Protein AF-A0A562PJ82-F1 (afdb_monomer)

Nearest PDB structures (foldseek):
  7axh-assembly1_A  TM=3.303E-01  e=4.714E+00  Homo sapiens
  7axl-assembly1_A  TM=2.607E-01  e=3.545E+00  Homo sapiens
  7ax9-assembly1_A  TM=2.595E-01  e=5.284E+00  Homo sapiens

Foldseek 3Di:
DDDDDDDDDDDPPPPQDAADFDDPPAQKEKEKEQPQQQDPWQKFKAKGLFLQHFPDPPRPGPGPRPDHHDDTDMGIHHADGKMKIKIWTPDQARWGQQPVRDTEDAGTAIKIKIDGHGGHWYKYWYQDRHYSAIAIATLQPLHHHPPIWMFGDPPPDGGDGGDSVRTDDHDRPSDRRFPQLPDLPDADPQADPVLSVVVVVLLVADPQKWKKADNPRDIDIDHAQDDPDPVAHSDRHRRRQVVRCVVVVHGIDTQDGRRHGPDDD

Mean predicted aligned error: 14.51 Å

pLDDT: mean 72.27, std 19.33, range [31.94, 96.75]

Radius of gyration: 21.99 Å; Cα contacts (8 Å, |Δi|>4): 577; chains: 1; bounding box: 80×38×74 Å

Organism: NCBI:txid871742

Solvent-accessible surface area (backbone atoms only — not comparable to full-atom values): 14812 Å² total; per-residue (Å²): 137,86,85,82,83,81,82,80,82,79,78,79,77,78,74,72,71,59,31,74,69,53,57,97,86,47,60,32,16,37,40,36,37,53,35,58,49,62,26,97,28,43,36,37,42,38,54,30,71,50,60,61,52,51,79,45,98,69,31,38,67,49,76,47,64,43,66,55,51,75,48,74,42,77,42,71,36,55,26,79,43,62,34,32,47,33,41,37,33,71,30,94,75,18,45,15,40,40,102,82,74,47,75,26,79,58,35,72,29,34,29,36,34,37,36,58,39,50,63,78,41,45,30,39,35,34,71,45,46,78,47,78,33,46,13,56,22,30,48,90,75,51,42,61,54,82,84,51,44,26,29,51,43,82,69,84,56,83,55,59,56,58,57,79,89,38,63,42,77,62,36,75,64,89,59,75,52,51,49,69,66,67,58,96,83,62,81,61,83,56,41,46,74,73,39,47,53,53,49,59,57,45,74,74,51,61,76,55,24,13,32,18,36,25,85,87,26,43,63,29,72,37,52,36,63,71,52,89,58,78,90,46,52,44,52,23,61,60,26,14,40,52,52,28,25,68,75,60,73,43,81,48,44,56,41,31,47,66,70,26,62,69,57,80,134

Secondary structure (DSSP, 8-state):
----------------PPP-PPPTTS-EEEEEEE----SS--EEEEEESSTT----TTS------B-STT-EEEEEEE-SS-EEEEEEE--TT-EEE-TTS-EEE--S-EEEEEE-PPTT-EEEEEE-SSSS-EEEEETTT-SPPTT-EEEE-SS-STT----GGGEEPPPPPSS-S------TTSPPTT--HHHHHHHHHHHTSPSSEEEEE-TTS-EEEEESSS-SSTTS-SSHHHHHHHHHHHHHTS--EEEEETTEE----

Structure (mmCIF, N/CA/C/O backbone):
data_AF-A0A562PJ82-F1
#
_entry.id   AF-A0A562PJ82-F1
#
loop_
_atom_site.group_PDB
_atom_site.id
_atom_site.type_symbol
_atom_site.label_atom_id
_atom_site.label_alt_id
_atom_site.label_comp_id
_atom_site.label_asym_id
_atom_site.label_entity_id
_atom_site.label_seq_id
_atom_site.pdbx_PDB_ins_code
_atom_site.Cartn_x
_atom_site.Cartn_y
_atom_site.Cartn_z
_atom_site.occupancy
_atom_site.B_iso_or_equiv
_atom_site.auth_seq_id
_atom_site.auth_comp_id
_atom_site.auth_asym_id
_atom_site.auth_atom_id
_atom_site.pdbx_PDB_model_num
ATOM 1 N N . MET A 1 1 ? -53.817 5.169 50.367 1.00 39.41 1 MET A N 1
ATOM 2 C CA . MET A 1 1 ? -53.260 5.972 49.255 1.00 39.41 1 MET A CA 1
ATOM 3 C C . MET A 1 1 ? -51.934 5.347 48.825 1.00 39.41 1 MET A C 1
ATOM 5 O O . MET A 1 1 ? -50.955 5.472 49.545 1.00 39.41 1 MET A O 1
ATOM 9 N N . LYS A 1 2 ? -51.924 4.574 47.728 1.00 37.12 2 LYS A N 1
ATOM 10 C CA . LYS A 1 2 ? -50.727 3.894 47.197 1.00 37.12 2 LYS A CA 1
ATOM 11 C C . LYS A 1 2 ? -50.016 4.834 46.217 1.00 37.12 2 LYS A C 1
ATOM 13 O O . LYS A 1 2 ? -50.609 5.212 45.213 1.00 37.12 2 LYS A O 1
ATOM 18 N N . ARG A 1 3 ? -48.775 5.224 46.520 1.00 44.59 3 ARG A N 1
ATOM 19 C CA . ARG A 1 3 ? -47.897 5.982 45.614 1.00 44.59 3 ARG A CA 1
ATOM 20 C C . ARG A 1 3 ? -47.156 4.990 44.717 1.00 44.59 3 ARG A C 1
ATOM 22 O O . ARG A 1 3 ? -46.321 4.238 45.207 1.00 44.59 3 ARG A O 1
ATOM 29 N N . GLY A 1 4 ? -47.507 4.959 43.434 1.00 40.03 4 GLY A N 1
ATOM 30 C CA . GLY A 1 4 ? -46.787 4.203 42.410 1.00 40.03 4 GLY A CA 1
ATOM 31 C C . GLY A 1 4 ? -45.582 4.999 41.918 1.00 40.03 4 GLY A C 1
ATOM 32 O O . GLY A 1 4 ? -45.741 6.114 41.429 1.00 40.03 4 GLY A O 1
ATOM 33 N N . PHE A 1 5 ? -44.390 4.431 42.075 1.00 50.09 5 PHE A N 1
ATOM 34 C CA . PHE A 1 5 ? -43.148 4.932 41.494 1.00 50.09 5 PHE A CA 1
ATOM 35 C C . PHE A 1 5 ? -43.041 4.369 40.071 1.00 50.09 5 PHE A C 1
ATOM 37 O O . PHE A 1 5 ? -42.892 3.162 39.894 1.00 50.09 5 PHE A O 1
ATOM 44 N N . ILE A 1 6 ? -43.165 5.226 39.059 1.00 49.41 6 ILE A N 1
ATOM 45 C CA . ILE A 1 6 ? -42.900 4.867 37.662 1.00 49.41 6 ILE A CA 1
ATOM 46 C C . ILE A 1 6 ? -41.399 5.071 37.432 1.00 49.41 6 ILE A C 1
ATOM 48 O O . ILE A 1 6 ? -40.929 6.206 37.390 1.00 49.41 6 ILE A O 1
ATOM 52 N N . LEU A 1 7 ? -40.642 3.976 37.317 1.00 48.47 7 LEU A N 1
ATOM 53 C CA . LEU A 1 7 ? -39.268 4.004 36.815 1.00 48.47 7 LEU A CA 1
ATOM 54 C C . LEU A 1 7 ? -39.305 4.104 35.283 1.00 48.47 7 LEU A C 1
ATOM 56 O O . LEU A 1 7 ? -39.675 3.154 34.598 1.00 48.47 7 LEU A O 1
ATOM 60 N N . LEU A 1 8 ? -38.907 5.258 34.753 1.00 45.69 8 LEU A N 1
ATOM 61 C CA . LEU A 1 8 ? -38.571 5.443 33.343 1.00 45.69 8 LEU A CA 1
ATOM 62 C C . LEU A 1 8 ? -37.189 4.823 33.080 1.00 45.69 8 LEU A C 1
ATOM 64 O O . LEU A 1 8 ? -36.170 5.392 33.467 1.00 45.69 8 LEU A O 1
ATOM 68 N N . LEU A 1 9 ? -37.147 3.662 32.418 1.00 44.97 9 LEU A N 1
ATOM 69 C CA . LEU A 1 9 ? -35.927 3.169 31.776 1.00 44.97 9 LEU A CA 1
ATOM 70 C C . LEU A 1 9 ? -35.668 4.011 30.518 1.00 44.97 9 LEU A C 1
ATOM 72 O O . LEU A 1 9 ? -36.311 3.818 29.488 1.00 44.97 9 LEU A O 1
ATOM 76 N N . ALA A 1 10 ? -34.715 4.936 30.594 1.00 41.75 10 ALA A N 1
ATOM 77 C CA . ALA A 1 10 ? -34.133 5.560 29.414 1.00 41.75 10 ALA A CA 1
ATOM 78 C C . ALA A 1 10 ? -33.112 4.586 28.804 1.00 41.75 10 ALA A C 1
ATOM 80 O O . ALA A 1 10 ? -32.009 4.421 29.323 1.00 41.75 10 ALA A O 1
ATOM 81 N N . ALA A 1 11 ? -33.486 3.912 27.716 1.00 44.06 11 ALA A N 1
ATOM 82 C CA . ALA A 1 11 ? -32.536 3.176 26.893 1.00 44.06 11 ALA A CA 1
ATOM 83 C C . ALA A 1 11 ? -31.574 4.186 26.247 1.00 44.06 11 ALA A C 1
ATOM 85 O O . ALA A 1 11 ? -31.986 5.015 25.435 1.00 44.06 11 ALA A O 1
ATOM 86 N N . ALA A 1 12 ? -30.299 4.142 26.634 1.00 42.81 12 ALA A N 1
ATOM 87 C CA . ALA A 1 12 ? -29.257 4.933 26.000 1.00 42.81 12 ALA A CA 1
ATOM 88 C C . ALA A 1 12 ? -29.085 4.449 24.553 1.00 42.81 12 ALA A C 1
ATOM 90 O O . ALA A 1 12 ? -28.495 3.400 24.300 1.00 42.81 12 ALA A O 1
ATOM 91 N N . LEU A 1 13 ? -29.627 5.207 23.599 1.00 45.50 13 LEU A N 1
ATOM 92 C CA . LEU A 1 13 ? -29.286 5.066 22.189 1.00 45.50 13 LEU A CA 1
ATOM 93 C C . LEU A 1 13 ? -27.801 5.416 22.056 1.00 45.50 13 LEU A C 1
ATOM 95 O O . LEU A 1 13 ? -27.429 6.588 22.104 1.00 45.50 13 LEU A O 1
ATOM 99 N N . ALA A 1 14 ? -26.947 4.398 21.948 1.00 48.84 14 ALA A N 1
ATOM 100 C CA . ALA A 1 14 ? -25.542 4.583 21.627 1.00 48.84 14 ALA A CA 1
ATOM 101 C C . ALA A 1 14 ? -25.463 5.266 20.255 1.00 48.84 14 ALA A C 1
ATOM 103 O O . ALA A 1 14 ? -25.714 4.646 19.220 1.00 48.84 14 ALA A O 1
ATOM 104 N N . ALA A 1 15 ? -25.184 6.569 20.255 1.00 45.59 15 ALA A N 1
ATOM 105 C CA . ALA A 1 15 ? -24.972 7.322 19.034 1.00 45.59 15 ALA A CA 1
ATOM 106 C C . ALA A 1 15 ? -23.833 6.654 18.254 1.00 45.59 15 ALA A C 1
ATOM 108 O O . ALA A 1 15 ? -22.737 6.461 18.782 1.00 45.59 15 ALA A O 1
ATOM 109 N N . CYS A 1 16 ? -24.107 6.269 17.008 1.00 51.62 16 CYS A N 1
ATOM 110 C CA . CYS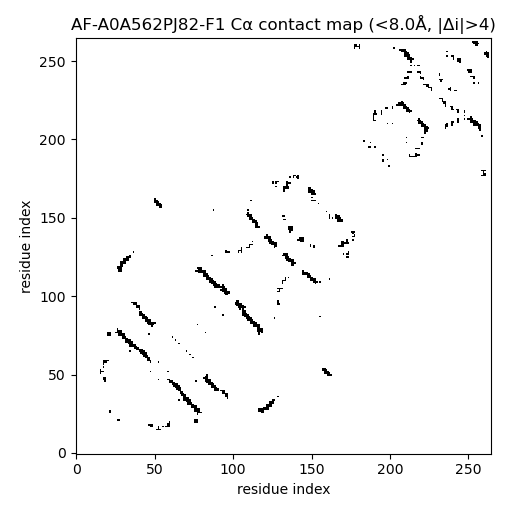 A 1 16 ? -23.090 5.766 16.098 1.00 51.62 16 CYS A CA 1
ATOM 111 C C . CYS A 1 16 ? -22.108 6.911 15.823 1.00 51.62 16 CYS A C 1
ATOM 113 O O . CYS A 1 16 ? -22.394 7.790 15.010 1.00 51.62 16 CYS A O 1
ATOM 115 N N . SER A 1 17 ? -20.987 6.951 16.544 1.00 57.12 17 SER A N 1
ATOM 116 C CA . SER A 1 17 ? -19.919 7.910 16.273 1.00 57.12 17 SER A CA 1
ATOM 117 C C . SER A 1 17 ? -19.354 7.644 14.882 1.00 57.12 17 SER A C 1
ATOM 119 O O . SER A 1 17 ? -19.261 6.498 14.455 1.00 57.12 17 SER A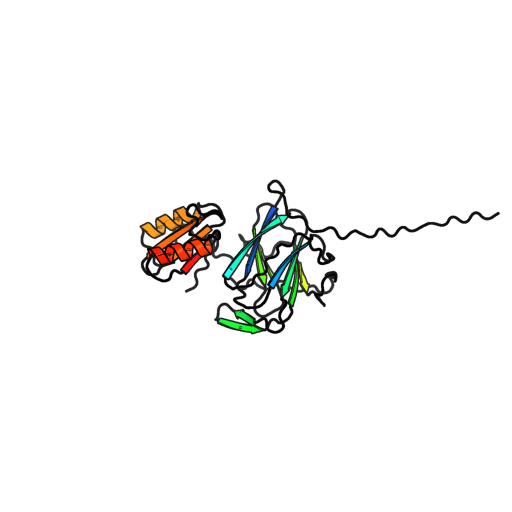 O 1
ATOM 121 N N . THR A 1 18 ? -19.000 8.698 14.154 1.00 63.09 18 THR A N 1
ATOM 122 C CA . THR A 1 18 ? -18.279 8.604 12.883 1.00 63.09 18 THR A CA 1
ATOM 123 C C . THR A 1 18 ? -16.793 8.427 13.151 1.00 63.09 18 THR A C 1
ATOM 125 O O . THR A 1 18 ? -16.246 9.101 14.025 1.00 63.09 18 THR A O 1
ATOM 128 N N . TYR A 1 19 ? -16.124 7.554 12.390 1.00 70.75 19 TYR A N 1
ATOM 129 C CA . TYR A 1 19 ? -14.662 7.498 12.426 1.00 70.75 19 TYR A CA 1
ATOM 130 C C . TYR A 1 19 ? -14.068 8.875 12.109 1.00 70.75 19 TYR A C 1
ATOM 132 O O . TYR A 1 19 ? -14.485 9.518 11.144 1.00 70.75 19 TYR A O 1
ATOM 140 N N . GLN A 1 20 ? -13.086 9.295 12.905 1.00 73.56 20 GLN A N 1
ATOM 141 C CA . GLN A 1 20 ? -12.337 10.529 12.699 1.00 73.56 20 GLN A CA 1
ATOM 142 C C . GLN A 1 20 ? -10.881 10.155 12.428 1.00 73.56 20 GLN A C 1
ATOM 144 O O . GLN A 1 20 ? -10.261 9.463 13.240 1.00 73.56 20 GLN A O 1
ATOM 149 N N . ALA A 1 21 ? -10.347 10.610 11.294 1.00 72.38 21 ALA A N 1
ATOM 150 C CA . ALA A 1 21 ? -8.937 10.425 10.970 1.00 72.38 21 ALA A CA 1
ATOM 151 C C . ALA A 1 21 ? -8.045 11.045 12.068 1.00 72.38 21 ALA A C 1
ATOM 153 O O . ALA A 1 21 ? -8.439 12.059 12.655 1.00 72.38 21 ALA A O 1
ATOM 154 N N . PRO A 1 22 ? -6.875 10.450 12.367 1.00 76.25 22 PRO A N 1
ATOM 155 C CA . PRO A 1 22 ? -5.938 11.024 13.329 1.00 76.25 22 PRO A CA 1
ATOM 156 C C . PRO A 1 22 ? -5.455 12.407 12.873 1.00 76.25 22 PRO A C 1
ATOM 158 O O . PRO A 1 22 ? -5.256 12.648 11.680 1.00 76.25 22 PRO A O 1
ATOM 161 N N . ASN A 1 23 ? -5.230 13.311 13.825 1.00 80.44 23 ASN A N 1
ATOM 162 C CA . ASN A 1 23 ? -4.454 14.523 13.581 1.00 80.44 23 ASN A CA 1
ATOM 163 C C . ASN A 1 23 ? -2.963 14.175 13.457 1.00 80.44 23 ASN A C 1
ATOM 165 O O . ASN A 1 23 ? -2.515 13.131 13.923 1.00 80.44 23 ASN A O 1
ATOM 169 N N . ALA A 1 24 ? -2.162 15.088 12.902 1.00 73.56 24 ALA A N 1
ATOM 170 C CA . ALA A 1 24 ? -0.726 14.868 12.689 1.00 73.56 24 ALA A CA 1
ATOM 171 C C . ALA A 1 24 ? 0.069 14.544 13.973 1.00 73.56 24 ALA A C 1
ATOM 173 O O . ALA A 1 24 ? 1.127 13.926 13.898 1.00 73.56 24 ALA A O 1
ATOM 174 N N . THR A 1 25 ? -0.427 14.975 15.135 1.00 82.56 25 THR A N 1
ATOM 175 C CA . THR A 1 25 ? 0.184 14.746 16.454 1.00 82.56 25 THR A CA 1
ATOM 176 C C . THR A 1 25 ? -0.359 13.517 17.176 1.00 82.56 25 THR A C 1
ATOM 178 O O . THR A 1 25 ? 0.177 13.149 18.219 1.00 82.56 25 THR A O 1
ATOM 181 N N . ASP A 1 26 ? -1.436 12.912 16.673 1.00 83.12 26 ASP A N 1
ATOM 182 C CA . ASP A 1 26 ? -2.068 11.773 17.329 1.00 83.12 26 ASP A CA 1
ATOM 183 C C . ASP A 1 26 ? -1.252 10.496 17.063 1.00 83.12 26 ASP A C 1
ATOM 185 O O . ASP A 1 26 ? -0.686 10.340 15.975 1.00 83.12 26 ASP A O 1
ATOM 189 N N . PRO A 1 27 ? -1.204 9.541 18.011 1.00 90.50 27 PRO A N 1
ATOM 190 C CA . PR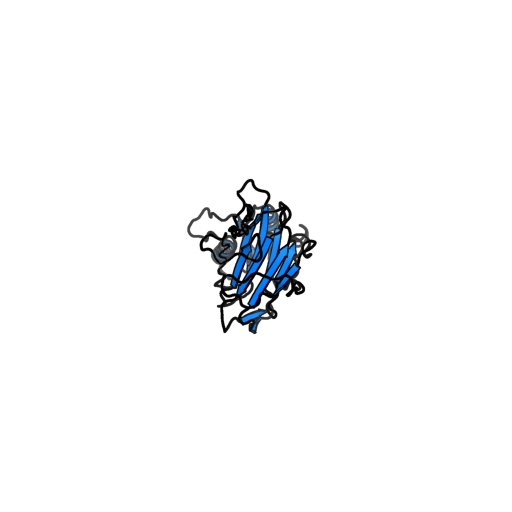O A 1 27 ? -0.654 8.218 17.747 1.00 90.50 27 PRO A CA 1
ATOM 191 C C . PRO A 1 27 ? -1.365 7.573 16.554 1.00 90.50 27 PRO A C 1
ATOM 193 O O . PRO A 1 27 ? -2.575 7.324 16.583 1.00 90.50 27 PRO A O 1
ATOM 196 N N . GLN A 1 28 ? -0.606 7.297 15.498 1.00 87.94 28 GLN A N 1
ATOM 197 C CA . GLN A 1 28 ? -1.139 6.806 14.234 1.00 87.94 28 GLN A CA 1
ATOM 198 C C . GLN A 1 28 ? -0.273 5.697 13.646 1.00 87.94 28 GLN A C 1
ATOM 200 O O . GLN A 1 28 ? 0.934 5.628 13.882 1.00 87.94 28 GLN A O 1
ATOM 205 N N . ALA A 1 29 ? -0.919 4.830 12.881 1.00 86.81 29 ALA A N 1
ATOM 206 C CA . ALA A 1 29 ? -0.310 3.804 12.053 1.00 86.81 29 ALA A CA 1
ATOM 207 C C . ALA A 1 29 ? -0.638 4.081 10.584 1.00 86.81 29 ALA A C 1
ATOM 209 O O . ALA A 1 29 ? -1.573 4.824 10.280 1.00 86.81 29 ALA A O 1
ATOM 210 N N . THR A 1 30 ? 0.087 3.444 9.674 1.00 84.25 30 THR A N 1
ATOM 211 C CA . THR A 1 30 ? -0.193 3.516 8.237 1.00 84.25 30 THR A CA 1
ATOM 212 C C . THR A 1 30 ? -0.844 2.220 7.773 1.00 84.25 30 THR A C 1
ATOM 214 O O . THR A 1 30 ? -0.382 1.136 8.114 1.00 84.25 30 THR A O 1
ATOM 217 N N . VAL A 1 31 ? -1.898 2.308 6.967 1.00 85.19 31 VAL A N 1
ATOM 218 C CA . VAL A 1 31 ? -2.421 1.172 6.201 1.00 85.19 31 VAL A CA 1
ATOM 219 C C . VAL A 1 31 ? -2.161 1.411 4.728 1.00 85.19 31 VAL A C 1
ATOM 221 O O . VAL A 1 31 ? -2.576 2.422 4.163 1.00 85.19 31 VAL A O 1
ATOM 224 N N . ASN A 1 32 ? -1.497 0.441 4.126 1.00 82.31 32 ASN A N 1
ATOM 225 C CA . ASN A 1 32 ? -1.178 0.329 2.725 1.00 82.31 32 ASN A CA 1
ATOM 226 C C . ASN A 1 32 ? -2.183 -0.627 2.083 1.00 82.31 32 ASN A C 1
ATOM 228 O O . ASN A 1 32 ? -2.258 -1.795 2.449 1.00 82.31 32 ASN A O 1
ATOM 232 N N . ILE A 1 33 ? -2.968 -0.138 1.138 1.00 79.50 33 ILE A N 1
ATOM 233 C CA . ILE A 1 33 ? -3.976 -0.905 0.418 1.00 79.50 33 ILE A CA 1
ATOM 234 C C . ILE A 1 33 ? -3.427 -1.215 -0.966 1.00 79.50 33 ILE A C 1
ATOM 236 O O . ILE A 1 33 ? -3.265 -0.318 -1.803 1.00 79.50 33 ILE A O 1
ATOM 240 N N . ASP A 1 34 ? -3.165 -2.498 -1.197 1.00 71.12 34 ASP A N 1
ATOM 241 C CA . ASP A 1 34 ? -2.718 -3.002 -2.488 1.00 71.12 34 ASP A CA 1
ATOM 242 C C . ASP A 1 34 ? -3.935 -3.291 -3.366 1.00 71.12 34 ASP A C 1
ATOM 244 O O . ASP A 1 34 ? -4.583 -4.338 -3.301 1.00 71.12 34 ASP A O 1
ATOM 248 N N . GLY A 1 35 ? -4.261 -2.307 -4.203 1.00 56.72 35 GLY A N 1
ATOM 249 C CA . GLY A 1 35 ? -5.301 -2.384 -5.223 1.00 56.72 35 GLY A CA 1
ATOM 250 C C . GLY A 1 35 ? -4.859 -3.130 -6.484 1.00 56.72 35 GLY A C 1
ATOM 251 O O . GLY A 1 35 ? -5.164 -2.674 -7.585 1.00 56.72 35 GLY A O 1
ATOM 252 N N . GLU A 1 36 ? -4.153 -4.258 -6.361 1.00 49.19 36 GLU A N 1
ATOM 253 C CA . GLU A 1 36 ? -3.811 -5.122 -7.510 1.00 49.19 36 GLU A CA 1
ATOM 254 C C . GLU A 1 36 ? -5.025 -5.841 -8.125 1.00 49.19 36 GLU A C 1
ATOM 256 O O . GLU A 1 36 ? -4.907 -6.598 -9.087 1.00 49.19 36 GLU A O 1
ATOM 261 N N . ALA A 1 37 ? -6.234 -5.517 -7.668 1.00 42.16 37 ALA A N 1
ATOM 262 C CA . ALA A 1 37 ? -7.413 -5.665 -8.497 1.00 42.16 37 ALA A CA 1
ATOM 263 C C . ALA A 1 37 ? -7.273 -4.751 -9.734 1.00 42.16 37 ALA A C 1
ATOM 265 O O . ALA A 1 37 ? -7.694 -3.599 -9.760 1.00 42.16 37 ALA A O 1
ATOM 266 N N . THR A 1 38 ? -6.704 -5.296 -10.803 1.00 36.53 38 THR A N 1
ATOM 267 C CA . THR A 1 38 ? -6.555 -4.722 -12.150 1.00 36.53 38 THR A CA 1
ATOM 268 C C . THR A 1 38 ? -7.887 -4.432 -12.866 1.00 36.53 38 THR A C 1
ATOM 270 O O . THR A 1 38 ? -8.001 -4.729 -14.046 1.00 36.53 38 THR A O 1
ATOM 273 N N . LEU A 1 39 ? -8.967 -3.955 -12.221 1.00 42.44 39 LEU A N 1
ATOM 274 C CA . LEU A 1 39 ? -10.314 -4.078 -12.818 1.00 42.44 39 LEU A CA 1
ATOM 275 C C . LEU A 1 39 ? -11.290 -2.942 -12.543 1.00 42.44 39 LEU A C 1
ATOM 277 O O . LEU A 1 39 ? -11.195 -2.176 -11.592 1.00 42.44 39 LEU A O 1
ATOM 281 N N . THR A 1 40 ? -12.295 -2.933 -13.412 1.00 39.12 40 THR A N 1
ATOM 282 C CA . THR A 1 40 ? -13.552 -2.177 -13.459 1.00 39.12 40 THR A CA 1
ATOM 283 C C . THR A 1 40 ? -14.474 -2.342 -12.238 1.00 39.12 40 THR A C 1
ATOM 285 O O . THR A 1 40 ? -15.623 -1.906 -12.284 1.00 39.12 40 THR A O 1
ATOM 288 N N . ALA A 1 41 ? -14.015 -2.982 -11.160 1.00 48.28 41 ALA A N 1
ATOM 289 C CA . ALA A 1 41 ? -14.774 -3.170 -9.933 1.00 48.28 41 ALA A CA 1
ATOM 290 C C . ALA A 1 41 ? -14.454 -2.047 -8.945 1.00 48.28 41 ALA A C 1
ATOM 292 O O . ALA A 1 41 ? -13.316 -1.918 -8.504 1.00 48.28 41 ALA A O 1
ATOM 293 N N . ALA A 1 42 ? -15.459 -1.257 -8.565 1.00 58.78 42 ALA A N 1
ATOM 294 C CA . ALA A 1 42 ? -15.307 -0.288 -7.489 1.00 58.78 42 ALA A CA 1
ATOM 295 C C . ALA A 1 42 ? -15.154 -1.034 -6.152 1.00 58.78 42 ALA A C 1
ATOM 297 O O . ALA A 1 42 ? -16.143 -1.350 -5.481 1.00 58.78 42 ALA A O 1
ATOM 298 N N . THR A 1 43 ? -13.910 -1.337 -5.787 1.00 68.38 43 THR A N 1
ATOM 299 C CA . THR A 1 43 ? -13.545 -1.756 -4.436 1.00 68.38 43 THR A CA 1
ATOM 300 C C . THR A 1 43 ? -13.426 -0.506 -3.585 1.00 68.38 43 THR A C 1
ATOM 302 O O . THR A 1 43 ? -12.748 0.453 -3.953 1.00 68.38 43 THR A O 1
ATOM 305 N N . ASN A 1 44 ? -14.125 -0.503 -2.461 1.00 73.75 44 ASN A N 1
ATOM 306 C CA . ASN A 1 44 ? -14.087 0.574 -1.492 1.00 73.75 44 ASN A CA 1
ATOM 307 C C . ASN A 1 44 ? -13.564 0.010 -0.180 1.00 73.75 44 ASN A C 1
ATOM 309 O O . ASN A 1 44 ? -13.979 -1.072 0.235 1.00 73.75 44 ASN A O 1
ATOM 313 N N . TRP A 1 45 ? -12.676 0.763 0.452 1.00 78.12 45 TRP A N 1
ATOM 314 C CA . TRP A 1 45 ? -12.132 0.461 1.766 1.00 78.12 45 TRP A CA 1
ATOM 315 C C . TRP A 1 45 ? -12.611 1.521 2.754 1.00 78.12 45 TRP A C 1
ATOM 317 O O . TRP A 1 45 ? -12.733 2.684 2.390 1.00 78.12 45 TRP A O 1
ATOM 327 N N . TRP A 1 46 ? -12.886 1.142 3.995 1.00 77.50 46 TRP A N 1
ATOM 328 C CA . TRP A 1 46 ? -13.278 2.065 5.057 1.00 77.50 46 TRP A CA 1
ATOM 329 C C . TRP A 1 46 ? -12.638 1.672 6.374 1.00 77.50 46 TRP A C 1
ATOM 331 O O . TRP A 1 46 ? -12.362 0.499 6.614 1.00 77.50 46 TRP A O 1
ATOM 341 N N . VAL A 1 47 ? -12.451 2.664 7.237 1.00 81.50 47 VAL A N 1
ATOM 342 C CA . VAL A 1 47 ? -11.981 2.472 8.605 1.00 81.50 47 VAL A CA 1
ATOM 343 C C . VAL A 1 47 ? -13.094 2.911 9.546 1.00 81.50 47 VAL A C 1
ATOM 345 O O . VAL A 1 47 ? -13.625 4.012 9.407 1.00 81.50 47 VAL A O 1
ATOM 348 N N . TYR A 1 48 ? -13.450 2.047 10.491 1.00 78.69 48 TYR A N 1
ATOM 349 C CA . TYR A 1 48 ? -14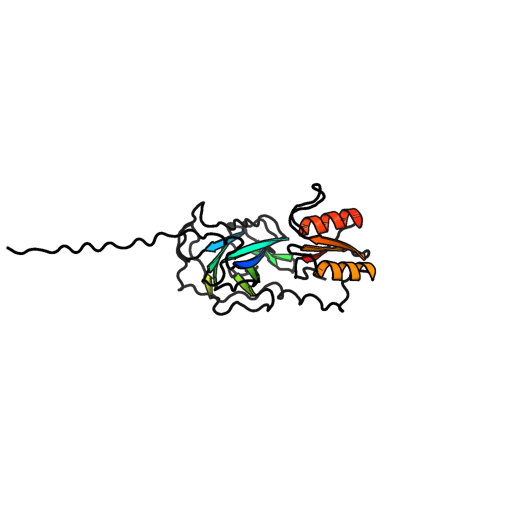.464 2.314 11.507 1.00 78.69 48 TYR A CA 1
ATOM 350 C C . TYR A 1 48 ? -13.936 2.011 12.910 1.00 78.69 48 TYR A C 1
ATOM 352 O O . TYR A 1 48 ? -13.088 1.142 13.087 1.00 78.69 48 TYR A O 1
ATOM 360 N N . ASP A 1 49 ? -14.492 2.673 13.925 1.00 75.69 49 ASP A N 1
ATOM 361 C CA . ASP A 1 49 ? -14.223 2.340 15.339 1.00 75.69 49 ASP A CA 1
ATOM 362 C C . ASP A 1 49 ? -15.124 1.218 15.857 1.00 75.69 49 ASP A C 1
ATOM 364 O O . ASP A 1 49 ? -14.878 0.611 16.898 1.00 75.69 49 ASP A O 1
ATOM 368 N N . ASN A 1 50 ? -16.219 0.970 15.143 1.00 70.50 50 ASN A N 1
ATOM 369 C CA . ASN A 1 50 ? -17.267 0.046 15.530 1.00 70.50 50 ASN A CA 1
ATOM 370 C C . ASN A 1 50 ? -17.813 -0.645 14.270 1.00 70.50 50 ASN A C 1
ATOM 372 O O . ASN A 1 50 ? -17.991 0.026 13.249 1.00 70.50 50 ASN A O 1
ATOM 376 N N . PRO A 1 51 ? -18.128 -1.950 14.332 1.00 58.22 51 PRO A N 1
ATOM 377 C CA . PRO A 1 51 ? -18.748 -2.689 13.237 1.00 58.22 51 PRO A CA 1
ATOM 378 C C . PRO A 1 51 ? -20.138 -2.175 12.828 1.00 58.22 51 PRO A C 1
ATOM 380 O O . PRO A 1 51 ? -20.643 -2.570 11.782 1.00 58.22 51 PRO A O 1
ATOM 383 N N . CYS A 1 52 ? -20.776 -1.339 13.650 1.00 58.03 52 CYS A N 1
ATOM 384 C CA . CYS A 1 52 ? -22.143 -0.842 13.483 1.00 58.03 52 CYS A CA 1
ATOM 385 C C . CYS A 1 52 ? -22.249 0.571 12.881 1.00 58.03 52 CYS A C 1
ATOM 387 O O . CYS A 1 52 ? -23.267 1.236 13.074 1.00 58.03 52 CYS A O 1
ATOM 389 N N . GLN A 1 53 ? -21.239 1.087 12.175 1.00 56.25 53 GLN A N 1
ATOM 390 C CA . GLN A 1 53 ? -21.378 2.416 11.567 1.00 56.25 53 GLN A CA 1
ATOM 391 C C . GLN A 1 53 ? -22.243 2.364 10.296 1.00 56.25 53 GLN A C 1
ATOM 393 O O . GLN A 1 53 ? -21.902 1.720 9.304 1.00 56.25 53 GLN A O 1
ATOM 398 N N . GLN A 1 54 ? -23.371 3.085 10.311 1.00 50.31 54 GLN A N 1
ATOM 399 C CA . GLN A 1 54 ? -24.097 3.403 9.083 1.00 50.31 54 GLN A CA 1
ATOM 400 C C . GLN A 1 54 ? -23.225 4.276 8.176 1.00 50.31 54 GLN A C 1
ATOM 402 O O . GLN A 1 54 ? -22.425 5.081 8.655 1.00 50.31 54 GLN A O 1
ATOM 407 N N . LYS A 1 55 ? -23.412 4.139 6.858 1.00 46.38 55 LYS A N 1
ATOM 408 C CA . LYS A 1 55 ? -22.779 4.983 5.839 1.00 46.38 55 LYS A CA 1
ATOM 409 C C . LYS A 1 55 ? -23.211 6.437 6.053 1.00 46.38 55 LYS A C 1
ATOM 411 O O . LYS A 1 55 ? -24.215 6.887 5.513 1.00 46.38 55 LYS A O 1
ATOM 416 N N . SER A 1 56 ? -22.462 7.161 6.866 1.00 41.19 56 SER A N 1
ATOM 417 C CA . SER A 1 56 ? -22.595 8.598 7.031 1.00 41.19 56 SER A CA 1
ATOM 418 C C . SER A 1 56 ? -21.746 9.260 5.952 1.00 41.19 56 SER A C 1
ATOM 420 O O . SER A 1 56 ? -20.604 8.860 5.743 1.00 41.19 56 SER A O 1
ATOM 422 N N . ALA A 1 57 ? -22.259 10.299 5.290 1.00 42.41 57 ALA A N 1
ATOM 423 C CA . ALA A 1 57 ? -21.451 11.140 4.397 1.00 42.41 57 ALA A CA 1
ATOM 424 C C . ALA A 1 57 ? -20.210 11.740 5.102 1.00 42.41 57 ALA A C 1
ATOM 426 O O . ALA A 1 57 ? -19.293 12.207 4.436 1.00 42.41 57 ALA A O 1
ATOM 427 N N . ASN A 1 58 ? -20.180 11.671 6.441 1.00 38.31 58 ASN A N 1
ATOM 428 C CA . ASN A 1 58 ? -19.128 12.169 7.317 1.00 38.31 58 ASN A CA 1
ATOM 429 C C . ASN A 1 58 ? -18.416 11.061 8.123 1.00 38.31 58 ASN A C 1
ATOM 431 O O . ASN A 1 58 ? -17.563 11.383 8.944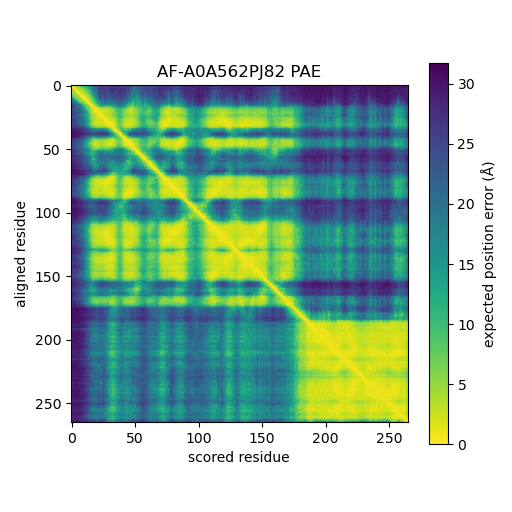 1.00 38.31 58 ASN A O 1
ATOM 435 N N . SER A 1 59 ? -18.746 9.767 7.958 1.00 42.53 59 SER A N 1
ATOM 436 C CA . SER A 1 59 ? -17.858 8.706 8.473 1.00 42.53 59 SER A CA 1
ATOM 437 C C . SER A 1 59 ? -16.549 8.858 7.728 1.00 42.53 59 SER A C 1
ATOM 439 O O . SER A 1 59 ? -16.650 8.912 6.508 1.00 42.53 59 SER A O 1
ATOM 441 N N . GLY A 1 60 ? -15.406 8.979 8.420 1.00 39.62 60 GLY A N 1
ATOM 442 C CA . GLY A 1 60 ? -14.078 9.244 7.857 1.00 39.62 60 GLY A CA 1
ATOM 443 C C . GLY A 1 60 ? -13.764 8.333 6.681 1.00 39.62 60 GLY A C 1
ATOM 444 O O . GLY A 1 60 ? -13.125 7.290 6.816 1.00 39.62 60 GLY A O 1
ATOM 445 N N . GLN A 1 61 ? -14.299 8.722 5.528 1.00 42.22 61 GLN A N 1
ATOM 446 C CA . GLN A 1 61 ? -14.357 7.899 4.356 1.00 42.22 61 GLN A CA 1
ATOM 447 C C . GLN A 1 61 ? -12.951 8.007 3.835 1.00 42.22 61 GLN A C 1
ATOM 449 O O . GLN A 1 61 ? -12.559 8.995 3.214 1.00 42.22 61 GLN A O 1
ATOM 454 N N . LEU A 1 62 ? -12.175 6.975 4.104 1.00 43.34 62 LEU A N 1
ATOM 455 C CA . LEU A 1 62 ? -11.044 6.696 3.273 1.00 43.34 62 LEU A CA 1
ATOM 456 C C . LEU A 1 62 ? -11.629 6.238 1.936 1.00 43.34 62 LEU A C 1
ATOM 458 O O . LEU A 1 62 ? -11.637 5.055 1.647 1.00 43.34 62 LEU A O 1
ATOM 462 N N . THR A 1 63 ? -12.234 7.150 1.161 1.00 40.66 63 THR A N 1
ATOM 463 C CA . THR A 1 63 ? -12.807 6.858 -0.156 1.00 40.66 63 THR A CA 1
ATOM 464 C C . THR A 1 63 ? -11.664 6.541 -1.089 1.00 40.66 63 THR A C 1
ATOM 466 O O . THR A 1 63 ? -11.269 7.320 -1.952 1.00 40.66 63 THR A O 1
ATOM 469 N N . ILE A 1 64 ? -11.106 5.362 -0.913 1.00 41.00 64 ILE A N 1
ATOM 470 C CA . ILE A 1 64 ? -10.281 4.739 -1.899 1.00 41.00 64 ILE A CA 1
ATOM 471 C C . ILE A 1 64 ? -11.284 4.028 -2.786 1.00 41.00 64 ILE A C 1
ATOM 473 O O . ILE A 1 64 ? -11.493 2.827 -2.679 1.00 41.00 64 ILE A O 1
ATOM 477 N N . THR A 1 65 ? -11.967 4.800 -3.632 1.00 37.94 65 THR A N 1
ATOM 478 C CA . THR A 1 65 ? -12.561 4.218 -4.828 1.00 37.94 65 THR A CA 1
ATOM 479 C C . THR A 1 65 ? -11.375 3.843 -5.703 1.00 37.94 65 THR A C 1
ATOM 481 O O . THR A 1 65 ? -10.850 4.680 -6.442 1.00 37.94 65 THR A O 1
ATOM 484 N N . THR A 1 66 ? -10.890 2.605 -5.585 1.00 38.81 66 THR A N 1
ATOM 485 C CA . THR A 1 66 ? -9.962 2.063 -6.578 1.00 38.81 66 THR A CA 1
ATOM 486 C C . THR A 1 66 ? -10.775 1.748 -7.826 1.00 38.81 66 THR A C 1
ATOM 488 O O . THR A 1 66 ? -11.088 0.602 -8.112 1.00 38.81 66 THR A O 1
ATOM 491 N N . ASN A 1 67 ? -11.166 2.778 -8.571 1.00 31.94 67 ASN A N 1
ATOM 492 C CA . ASN A 1 67 ? -11.309 2.594 -10.002 1.00 31.94 67 ASN A CA 1
ATOM 493 C C . ASN A 1 67 ? -9.892 2.709 -10.564 1.00 31.94 67 ASN A C 1
ATOM 495 O O . ASN A 1 67 ? -9.233 3.724 -10.326 1.00 31.94 67 ASN A O 1
ATOM 499 N N . ILE A 1 68 ? -9.480 1.711 -11.347 1.00 32.22 68 ILE A N 1
ATOM 500 C CA . ILE A 1 68 ? -8.261 1.670 -12.173 1.00 32.22 68 ILE A CA 1
ATOM 501 C C . ILE A 1 68 ? -7.075 0.980 -11.481 1.00 32.22 68 ILE A C 1
ATOM 503 O O . ILE A 1 68 ? -6.645 1.363 -10.393 1.00 32.22 68 ILE A O 1
ATOM 507 N N . GLY A 1 69 ? -6.553 -0.036 -12.175 1.00 32.94 69 GLY A N 1
ATOM 508 C CA . GLY A 1 69 ? -5.469 -0.905 -11.735 1.00 32.94 69 GLY A CA 1
ATOM 509 C C . GLY A 1 69 ? -4.191 -0.175 -11.322 1.00 32.94 69 GLY A C 1
ATOM 510 O O . GLY A 1 69 ? -3.864 0.902 -11.824 1.00 32.94 69 GLY A O 1
ATOM 511 N N . GLY A 1 70 ? -3.467 -0.802 -10.395 1.00 40.78 70 GLY A N 1
ATOM 512 C CA . GLY A 1 70 ? -2.088 -0.448 -10.057 1.00 40.78 70 GLY A CA 1
ATOM 513 C C . GLY A 1 70 ? -1.912 0.697 -9.059 1.00 40.78 70 GLY A C 1
ATOM 514 O O . GLY A 1 70 ? -0.809 1.222 -8.938 1.00 40.78 70 GLY A O 1
ATOM 515 N N . ARG A 1 71 ? -2.958 1.126 -8.341 1.00 54.22 71 ARG A N 1
ATOM 516 C CA . ARG A 1 71 ? -2.820 2.197 -7.341 1.00 54.22 71 ARG A CA 1
ATOM 517 C C . ARG A 1 71 ? -2.638 1.616 -5.943 1.00 54.22 71 ARG A C 1
ATOM 519 O O . ARG A 1 71 ? -3.621 1.304 -5.276 1.00 54.22 71 ARG A O 1
ATOM 526 N N . HIS A 1 72 ? -1.387 1.544 -5.500 1.00 62.41 72 HIS A N 1
ATOM 527 C CA . HIS A 1 72 ? -1.055 1.474 -4.080 1.00 62.41 72 HIS A CA 1
ATOM 528 C C . HIS A 1 72 ? -1.612 2.721 -3.380 1.00 62.41 72 HIS A C 1
ATOM 530 O O . HIS A 1 72 ? -1.466 3.847 -3.874 1.00 62.41 72 HIS A O 1
ATOM 536 N N . LYS A 1 73 ? -2.321 2.536 -2.269 1.00 70.88 73 LYS A N 1
ATOM 537 C CA . LYS A 1 73 ? -2.953 3.632 -1.527 1.00 70.88 73 LYS A CA 1
ATOM 538 C C . LYS A 1 73 ? -2.560 3.553 -0.071 1.00 70.88 73 LYS A C 1
ATOM 540 O O . LYS A 1 73 ? -2.532 2.472 0.488 1.00 70.88 73 LYS A O 1
ATOM 545 N N . GLN A 1 74 ? -2.286 4.699 0.535 1.00 74.19 74 GLN A N 1
ATOM 546 C CA . GLN A 1 74 ? -1.874 4.771 1.930 1.00 74.19 74 GLN A CA 1
ATOM 547 C C . GLN A 1 74 ? -2.820 5.652 2.717 1.00 74.19 74 GLN A C 1
ATOM 549 O O . GLN A 1 74 ? -3.355 6.635 2.195 1.00 74.19 74 GLN A O 1
ATOM 554 N N . ALA A 1 75 ? -3.005 5.297 3.977 1.00 75.81 75 ALA A N 1
ATOM 555 C CA . ALA A 1 75 ? -3.829 6.042 4.899 1.00 75.81 75 ALA A CA 1
ATOM 556 C C . ALA A 1 75 ? -3.283 5.986 6.311 1.00 75.81 75 ALA A C 1
ATOM 558 O O . ALA A 1 75 ? -2.929 4.917 6.801 1.00 75.81 75 ALA A O 1
ATOM 559 N N . ALA A 1 76 ? -3.289 7.136 6.975 1.00 79.75 76 ALA A N 1
ATOM 560 C CA . ALA A 1 76 ? -3.084 7.192 8.407 1.00 79.75 76 ALA A CA 1
ATOM 561 C C . ALA A 1 76 ? -4.356 6.733 9.131 1.00 79.75 76 ALA A C 1
ATOM 563 O O . ALA A 1 76 ? -5.460 7.187 8.821 1.00 79.75 76 ALA A O 1
ATOM 564 N N . ILE A 1 77 ? -4.192 5.848 10.108 1.00 85.50 77 ILE A N 1
ATOM 565 C CA . ILE A 1 77 ? -5.249 5.374 10.998 1.00 85.50 77 ILE A CA 1
ATOM 566 C C . ILE A 1 77 ? -4.824 5.560 12.451 1.00 85.50 77 ILE A C 1
ATOM 568 O O . ILE A 1 77 ? -3.637 5.598 12.758 1.00 85.50 77 ILE A O 1
ATOM 572 N N . ARG A 1 78 ? -5.788 5.660 13.366 1.00 86.38 78 ARG A N 1
ATOM 573 C CA . ARG A 1 78 ? -5.491 5.793 14.798 1.00 86.38 78 ARG A CA 1
ATOM 574 C C . ARG A 1 78 ? -4.847 4.521 15.330 1.00 86.38 78 ARG A C 1
ATOM 576 O O . ARG A 1 78 ? -5.308 3.426 15.019 1.00 86.38 78 ARG A O 1
ATOM 583 N N . ALA A 1 79 ? -3.826 4.685 16.157 1.00 89.81 79 ALA A N 1
ATOM 584 C CA . ALA A 1 79 ? -3.176 3.592 16.860 1.00 89.81 79 ALA A CA 1
ATOM 585 C C . ALA A 1 79 ? -3.648 3.492 18.319 1.00 89.81 79 ALA A C 1
ATOM 587 O O . ALA A 1 79 ? -4.173 4.445 18.892 1.00 89.81 79 ALA A O 1
ATOM 588 N N . GLY A 1 80 ? -3.446 2.325 18.929 1.00 90.94 80 GLY A N 1
ATOM 589 C CA . GLY A 1 80 ? -3.715 2.069 20.347 1.00 90.94 80 GLY A CA 1
ATOM 590 C C . GLY A 1 80 ? -5.159 1.681 20.682 1.00 90.94 80 GLY A C 1
ATOM 591 O O . GLY A 1 80 ? -5.429 1.315 21.823 1.00 90.94 80 GLY A O 1
ATOM 592 N N . ALA A 1 81 ? -6.075 1.703 19.710 1.00 89.44 81 ALA A N 1
ATOM 593 C CA . ALA A 1 81 ? -7.454 1.246 19.873 1.00 89.44 81 ALA A CA 1
ATOM 594 C C . ALA A 1 81 ? -7.870 0.310 18.725 1.00 89.44 81 ALA A C 1
ATOM 596 O O . ALA A 1 81 ? -7.363 0.462 17.612 1.00 89.44 81 ALA A O 1
ATOM 597 N N . PRO A 1 82 ? -8.784 -0.651 18.964 1.00 90.12 82 PRO A N 1
ATOM 598 C CA . PRO A 1 82 ? -9.298 -1.504 17.903 1.00 90.12 82 PRO A CA 1
ATOM 599 C C . PRO A 1 82 ? -9.993 -0.687 16.811 1.00 90.12 82 PRO A C 1
ATOM 601 O O . PRO A 1 82 ? -10.854 0.140 17.106 1.00 90.12 82 PRO A O 1
ATOM 604 N N . VAL A 1 83 ? -9.667 -0.983 15.557 1.00 87.69 83 VAL A N 1
ATOM 605 C CA . VAL A 1 83 ? -10.344 -0.455 14.370 1.00 87.69 83 VAL A CA 1
ATOM 606 C C . VAL A 1 83 ? -10.872 -1.602 13.519 1.00 87.69 83 VAL A C 1
ATOM 608 O O . VAL A 1 83 ? -10.413 -2.740 13.630 1.00 87.69 83 VAL A O 1
ATOM 611 N N . TYR A 1 84 ? -11.823 -1.286 12.647 1.00 86.12 84 TYR A N 1
ATOM 612 C CA . TYR A 1 84 ? -12.381 -2.183 11.647 1.00 86.12 84 TYR A CA 1
ATOM 613 C C . TYR A 1 84 ? -12.019 -1.658 10.267 1.00 86.12 84 TYR A C 1
ATOM 615 O O . TYR A 1 84 ? -12.482 -0.591 9.868 1.00 86.12 84 TYR A O 1
ATOM 623 N N . LEU A 1 85 ? -11.205 -2.416 9.541 1.00 86.12 85 LEU A N 1
ATOM 624 C CA . LEU A 1 85 ? -10.936 -2.189 8.131 1.00 86.12 85 LEU A CA 1
ATOM 625 C C . LEU A 1 85 ? -11.958 -2.980 7.316 1.00 86.12 85 LEU A C 1
ATOM 627 O O . LEU A 1 85 ? -11.925 -4.209 7.302 1.00 86.12 85 LEU A O 1
ATOM 631 N N . VAL A 1 86 ? -12.884 -2.283 6.671 1.00 81.44 86 VAL A N 1
ATOM 632 C CA . VAL A 1 86 ? -13.962 -2.883 5.881 1.00 81.44 86 VAL A CA 1
ATOM 633 C C . VAL A 1 86 ? -13.662 -2.710 4.409 1.00 81.44 86 VAL A C 1
ATOM 635 O O . VAL A 1 86 ? -13.329 -1.611 3.977 1.00 81.44 86 VAL A O 1
ATOM 638 N N . VAL A 1 87 ? -13.835 -3.772 3.632 1.00 80.44 87 VAL A N 1
ATOM 639 C CA . VAL A 1 87 ? -13.772 -3.728 2.173 1.00 80.44 87 VAL A CA 1
ATOM 640 C C . VAL A 1 87 ? -15.098 -4.189 1.587 1.00 80.44 87 VAL A C 1
ATOM 642 O O . VAL A 1 87 ? -15.699 -5.151 2.066 1.00 80.44 87 VAL A O 1
ATOM 645 N N . ASN A 1 88 ? -15.565 -3.495 0.551 1.00 76.62 88 ASN A N 1
ATOM 646 C CA . ASN A 1 88 ? -16.739 -3.886 -0.223 1.00 76.62 88 ASN A CA 1
ATOM 647 C C . ASN A 1 88 ? -16.475 -3.703 -1.716 1.00 76.62 88 ASN A C 1
ATOM 649 O O . ASN A 1 88 ? -15.908 -2.698 -2.146 1.00 76.62 88 ASN A O 1
ATOM 653 N N . THR A 1 89 ? -16.939 -4.663 -2.501 1.00 74.44 89 THR A N 1
ATOM 654 C CA . THR A 1 89 ? -16.897 -4.655 -3.959 1.00 74.44 89 THR A CA 1
ATOM 655 C C . THR A 1 89 ? -18.319 -4.531 -4.503 1.00 74.44 89 THR A C 1
ATOM 657 O O . THR A 1 89 ? -19.176 -5.393 -4.307 1.00 74.44 89 THR A O 1
ATOM 660 N N . HIS A 1 90 ? -18.584 -3.429 -5.204 1.00 60.50 90 HIS A N 1
ATOM 661 C CA . HIS A 1 90 ? -19.902 -3.137 -5.769 1.00 60.50 90 HIS A CA 1
ATOM 662 C C . HIS A 1 90 ? -19.914 -3.334 -7.287 1.00 60.50 90 HIS A C 1
ATOM 664 O O . HIS A 1 90 ? -20.033 -2.363 -8.023 1.00 60.50 90 HIS A O 1
ATOM 670 N N . VAL A 1 91 ? -19.804 -4.571 -7.780 1.00 53.41 91 VAL A N 1
ATOM 671 C CA . VAL A 1 91 ? -20.152 -4.884 -9.180 1.00 53.41 91 VAL A CA 1
ATOM 672 C C . VAL A 1 91 ? -20.594 -6.339 -9.351 1.00 53.41 91 VAL A C 1
ATOM 674 O O . VAL A 1 91 ? -19.963 -7.273 -8.867 1.00 53.41 91 VAL A O 1
ATOM 677 N N . SER A 1 92 ? -21.639 -6.539 -10.153 1.00 47.22 92 SER A N 1
ATOM 678 C CA . SER A 1 92 ? -22.139 -7.848 -10.606 1.00 47.22 92 SER A CA 1
ATOM 679 C C . SER A 1 92 ? -21.186 -8.594 -11.561 1.00 47.22 92 SER A C 1
ATOM 681 O O . SER A 1 92 ? -21.476 -9.714 -11.974 1.00 47.22 92 SER A O 1
ATOM 683 N N . GLN A 1 93 ? -20.059 -7.979 -11.939 1.00 42.84 93 GLN A N 1
ATOM 684 C CA . GLN A 1 93 ? -19.104 -8.461 -12.949 1.00 42.84 93 GLN A CA 1
ATOM 685 C C . GLN A 1 93 ? -17.637 -8.323 -12.488 1.00 42.84 93 GLN A C 1
ATOM 687 O O . GLN A 1 93 ? -16.735 -8.372 -13.319 1.00 42.84 93 GLN A O 1
ATOM 692 N N . GLY A 1 94 ? -17.382 -8.118 -11.189 1.00 41.03 94 GLY A N 1
ATOM 693 C CA . GLY A 1 94 ? -16.034 -7.906 -10.655 1.00 41.03 94 GLY A CA 1
ATOM 694 C C . GLY A 1 94 ? -15.161 -9.129 -10.871 1.00 41.03 94 GLY A C 1
ATOM 695 O O . GLY A 1 94 ? -15.306 -10.131 -10.178 1.00 41.03 94 GLY A O 1
ATOM 696 N N . VAL A 1 95 ? -14.306 -9.055 -11.876 1.00 44.91 95 VAL A N 1
ATOM 697 C CA . VAL A 1 95 ? -13.206 -9.985 -12.090 1.00 44.91 95 VAL A CA 1
ATOM 698 C C . VAL A 1 95 ? -12.037 -9.506 -11.197 1.00 44.91 95 VAL A C 1
ATOM 700 O O . VAL A 1 95 ? -12.035 -8.326 -10.887 1.00 44.91 95 VAL A O 1
ATOM 703 N N . VAL A 1 96 ? -11.095 -10.349 -10.757 1.00 43.22 96 VAL A N 1
ATOM 704 C CA . VAL A 1 96 ? -9.779 -10.010 -10.188 1.00 43.22 96 VAL A CA 1
ATOM 705 C C . VAL A 1 96 ? -8.686 -10.726 -10.957 1.00 43.22 96 VAL A C 1
ATOM 707 O O . VAL A 1 96 ? -8.808 -11.925 -11.180 1.00 43.22 96 VAL A O 1
ATOM 710 N N . SER A 1 97 ? -7.656 -10.013 -11.429 1.00 40.78 97 SER A N 1
ATOM 711 C CA . SER A 1 97 ? -6.504 -10.697 -12.014 1.00 40.78 97 SER A CA 1
ATOM 712 C C . SER A 1 97 ? -5.652 -11.241 -10.887 1.00 40.78 97 SER A C 1
ATOM 714 O O . SER A 1 97 ? -5.168 -10.493 -10.043 1.00 40.78 97 SER A O 1
ATOM 716 N N . THR A 1 98 ? -5.418 -12.540 -10.899 1.00 43.59 98 THR A N 1
ATOM 717 C CA . THR A 1 98 ? -4.267 -13.099 -10.202 1.00 43.59 98 THR A CA 1
ATOM 718 C C . THR A 1 98 ? -2.995 -12.551 -10.864 1.00 43.59 98 THR A C 1
ATOM 720 O O . THR A 1 98 ? -3.011 -12.229 -12.058 1.00 43.59 98 THR A O 1
ATOM 723 N N . GLY A 1 99 ? -1.865 -12.506 -10.149 1.00 37.00 99 GLY A N 1
ATOM 724 C CA . GLY A 1 99 ? -0.549 -12.149 -10.718 1.00 37.00 99 GLY A CA 1
ATOM 725 C C . GLY A 1 99 ? -0.088 -13.037 -11.893 1.00 37.00 99 GLY A C 1
ATOM 726 O O . GLY A 1 99 ? 0.986 -12.842 -12.443 1.00 37.00 99 GLY A O 1
ATOM 727 N N . THR A 1 100 ? -0.908 -14.012 -12.299 1.00 42.12 100 THR A N 1
ATOM 728 C CA . THR A 1 100 ? -0.754 -14.869 -13.481 1.00 42.12 100 THR A CA 1
ATOM 729 C C . THR A 1 100 ? -1.596 -14.420 -14.689 1.00 42.12 100 THR A C 1
ATOM 731 O O . THR A 1 100 ? -1.679 -15.145 -15.677 1.00 42.12 100 THR A O 1
ATOM 734 N N . GLY A 1 101 ? -2.259 -13.258 -14.624 1.00 40.81 101 GLY A N 1
ATOM 735 C CA . GLY A 1 101 ? -3.111 -12.732 -15.702 1.00 40.81 101 GLY A CA 1
ATOM 736 C C . GLY A 1 101 ? -4.497 -13.382 -15.797 1.00 40.81 101 GLY A C 1
ATOM 737 O O . GLY A 1 101 ? -5.223 -13.154 -16.767 1.00 40.81 101 GLY A O 1
ATOM 738 N N . ARG A 1 102 ? -4.888 -14.215 -14.820 1.00 43.75 102 ARG A N 1
ATOM 739 C CA . ARG A 1 102 ? -6.182 -14.903 -14.825 1.00 43.75 102 ARG A CA 1
ATOM 740 C C . ARG A 1 102 ? -7.236 -14.083 -14.093 1.00 43.75 102 ARG A C 1
ATOM 742 O O . ARG A 1 102 ? -7.160 -13.855 -12.895 1.00 43.75 102 ARG A O 1
ATOM 749 N N . ALA A 1 103 ? -8.264 -13.736 -14.849 1.00 48.75 103 ALA A N 1
ATOM 750 C CA . ALA A 1 103 ? -9.505 -13.113 -14.429 1.00 48.75 103 ALA A CA 1
ATOM 751 C C . ALA A 1 103 ? -10.382 -14.041 -13.545 1.00 48.75 103 ALA A C 1
ATOM 753 O O . ALA A 1 103 ? -10.889 -15.051 -14.036 1.00 48.75 103 ALA A O 1
ATOM 754 N N . VAL A 1 104 ? -10.630 -13.689 -12.277 1.00 50.50 104 VAL A N 1
ATOM 755 C CA . VAL A 1 104 ? -11.482 -14.438 -11.325 1.00 50.50 104 VAL A CA 1
ATOM 756 C C . VAL A 1 104 ? -12.696 -13.621 -10.880 1.00 50.50 104 VAL A C 1
ATOM 758 O O . VAL A 1 104 ? -12.547 -12.526 -10.368 1.00 50.50 104 VAL A O 1
ATOM 761 N N . ARG A 1 105 ? -13.925 -14.121 -11.049 1.00 56.38 105 ARG A N 1
ATOM 762 C CA . ARG A 1 105 ? -15.129 -13.400 -10.590 1.00 56.38 105 ARG A CA 1
ATOM 763 C C . ARG A 1 105 ? -15.289 -13.496 -9.067 1.00 56.38 105 ARG A C 1
ATOM 765 O O . ARG A 1 105 ? -15.612 -14.572 -8.583 1.00 56.38 105 ARG A O 1
ATOM 772 N N . ILE A 1 106 ? -15.156 -12.375 -8.352 1.00 56.81 106 ILE A N 1
ATOM 773 C CA . ILE A 1 106 ? -15.416 -12.285 -6.899 1.00 56.81 106 ILE A CA 1
ATOM 774 C C . ILE A 1 106 ? -16.896 -11.968 -6.603 1.00 56.81 106 ILE A C 1
ATOM 776 O O . ILE A 1 106 ? -17.428 -12.362 -5.568 1.00 56.81 106 ILE A O 1
ATOM 780 N N . GLY A 1 107 ? -17.600 -11.302 -7.526 1.00 64.06 107 GLY A N 1
ATOM 781 C CA . GLY A 1 107 ? -18.991 -10.878 -7.315 1.00 64.06 107 GLY A CA 1
ATOM 782 C C . GLY A 1 107 ? -19.113 -9.752 -6.280 1.00 64.06 107 GLY A C 1
ATOM 783 O O . GLY A 1 107 ? -18.195 -8.952 -6.125 1.00 64.06 107 GLY A O 1
ATOM 784 N N . THR A 1 108 ? -20.255 -9.661 -5.589 1.00 71.94 108 THR A N 1
ATOM 785 C CA . THR A 1 108 ? -20.427 -8.735 -4.458 1.00 71.94 108 THR A CA 1
ATOM 786 C C . THR A 1 108 ? -19.817 -9.341 -3.202 1.00 71.94 108 THR A C 1
ATOM 788 O O . THR A 1 108 ? -20.395 -10.247 -2.603 1.00 71.94 108 THR A O 1
ATOM 791 N N . CYS A 1 109 ? -18.664 -8.825 -2.802 1.00 75.00 109 CYS A N 1
ATOM 792 C CA . CYS A 1 109 ? -17.971 -9.205 -1.580 1.00 75.00 109 CYS A CA 1
ATOM 793 C C . CYS A 1 109 ? -17.975 -8.053 -0.582 1.00 75.00 109 CYS A C 1
ATOM 795 O O . CYS A 1 109 ? -17.650 -6.925 -0.951 1.00 75.00 109 CYS A O 1
ATOM 797 N N . ALA A 1 110 ? -18.268 -8.363 0.680 1.00 80.12 110 ALA A N 1
ATOM 798 C CA . ALA A 1 110 ? -18.037 -7.472 1.799 1.00 80.12 110 ALA A CA 1
ATOM 799 C C . ALA A 1 110 ? -17.448 -8.254 2.978 1.00 80.12 110 ALA A C 1
ATOM 801 O O . ALA A 1 110 ? -18.005 -9.260 3.414 1.00 80.12 110 ALA A O 1
ATOM 802 N N . THR A 1 111 ? -16.309 -7.793 3.482 1.00 83.00 111 THR A N 1
ATOM 803 C CA . THR A 1 111 ? -15.589 -8.417 4.599 1.00 83.00 111 THR A CA 1
ATOM 804 C C . THR A 1 111 ? -14.928 -7.330 5.440 1.00 83.00 111 THR A C 1
ATOM 806 O O . THR A 1 111 ? -14.646 -6.232 4.955 1.00 83.00 111 THR A O 1
ATOM 809 N N . ALA A 1 112 ? -14.687 -7.627 6.710 1.00 85.44 112 ALA A N 1
ATOM 810 C CA . ALA A 1 112 ? -14.032 -6.728 7.649 1.00 85.44 112 ALA A CA 1
ATOM 811 C C . ALA A 1 112 ? -12.853 -7.415 8.333 1.00 85.44 112 ALA A C 1
ATOM 813 O O . ALA A 1 112 ? -12.869 -8.629 8.518 1.00 85.44 112 ALA A O 1
ATOM 814 N N . VAL A 1 113 ? -11.867 -6.632 8.763 1.00 89.81 113 VAL A N 1
ATOM 815 C CA . VAL A 1 113 ? -10.828 -7.069 9.697 1.00 89.81 113 VAL A CA 1
ATOM 816 C C . VAL A 1 113 ? -10.803 -6.130 10.890 1.00 89.81 113 VAL A C 1
ATOM 818 O O . VAL A 1 113 ? -10.641 -4.923 10.730 1.00 89.81 113 VAL A O 1
ATOM 821 N N . ARG A 1 114 ? -10.948 -6.689 12.089 1.00 91.06 114 ARG A N 1
ATOM 822 C CA . ARG A 1 114 ? -10.728 -5.997 13.355 1.00 91.06 114 ARG A CA 1
ATOM 823 C C . ARG A 1 114 ? -9.297 -6.224 13.810 1.00 91.06 114 ARG A C 1
ATOM 825 O O . ARG A 1 114 ? -8.877 -7.372 13.916 1.00 91.06 114 ARG A O 1
ATOM 832 N N . PHE A 1 115 ? -8.579 -5.160 14.138 1.00 94.19 115 PHE A N 1
ATOM 833 C CA . PHE A 1 115 ? -7.245 -5.245 14.735 1.00 94.19 115 PHE A CA 1
ATOM 834 C C . PHE A 1 115 ? -6.930 -3.975 15.530 1.00 94.19 115 PHE A C 1
ATOM 836 O O . PHE A 1 115 ? -7.620 -2.969 15.382 1.00 94.19 115 PHE A O 1
ATOM 843 N N . THR A 1 116 ? -5.902 -4.022 16.378 1.00 95.38 116 THR A N 1
ATOM 844 C CA . THR A 1 116 ? -5.408 -2.854 17.121 1.00 95.38 116 THR A CA 1
ATOM 845 C C . THR A 1 116 ? -4.098 -2.389 16.485 1.00 95.38 116 THR A C 1
ATOM 847 O O . THR A 1 116 ? -3.093 -3.083 16.635 1.00 95.38 116 THR A O 1
ATOM 850 N N . PRO A 1 117 ? -4.077 -1.254 15.767 1.00 93.19 117 PRO A N 1
ATOM 851 C CA . PRO A 1 117 ? -2.860 -0.740 15.153 1.00 93.19 117 PRO A CA 1
ATOM 852 C C . PRO A 1 117 ? -1.902 -0.210 16.222 1.00 93.19 117 PRO A C 1
ATOM 854 O O . PRO A 1 117 ? -2.330 0.429 17.184 1.00 93.19 117 PRO A O 1
ATOM 857 N N . GLU A 1 118 ? -0.604 -0.427 16.046 1.00 93.81 118 GLU A N 1
ATOM 858 C CA . GLU A 1 118 ? 0.435 0.128 16.917 1.00 93.81 118 GLU A CA 1
ATOM 859 C C . GLU A 1 118 ? 1.029 1.401 16.304 1.00 93.81 118 GLU A C 1
ATOM 861 O O . GLU A 1 118 ? 1.157 1.528 15.086 1.00 93.81 118 GLU A O 1
ATOM 866 N N . SER A 1 119 ? 1.395 2.362 17.153 1.00 91.94 119 SER A N 1
ATOM 867 C CA . SER A 1 119 ? 1.872 3.669 16.692 1.00 91.94 119 SER A CA 1
ATOM 868 C C . SER A 1 119 ? 3.174 3.535 15.907 1.00 91.94 119 SER A C 1
ATOM 870 O O . SER A 1 119 ? 4.105 2.869 16.352 1.00 91.94 119 SER A O 1
ATOM 872 N N . GLY A 1 120 ? 3.249 4.196 14.753 1.00 83.56 120 GLY A N 1
ATOM 873 C CA . GLY A 1 120 ? 4.415 4.175 13.869 1.00 83.56 120 GLY A CA 1
ATOM 874 C C . GLY A 1 120 ? 4.566 2.902 13.032 1.00 83.56 120 GLY A C 1
ATOM 875 O O . GLY A 1 120 ? 5.451 2.857 12.180 1.00 83.56 120 GLY A O 1
ATOM 876 N N . LYS A 1 121 ? 3.713 1.886 13.222 1.00 86.75 121 LYS A N 1
ATOM 877 C CA . LYS A 1 121 ? 3.710 0.701 12.361 1.00 86.75 121 LYS A CA 1
ATOM 878 C C . LYS A 1 121 ? 2.980 0.963 11.048 1.00 86.75 121 LYS A C 1
ATOM 880 O O . LYS A 1 121 ? 2.084 1.804 10.964 1.00 86.75 121 LYS A O 1
ATOM 885 N N . ALA A 1 122 ? 3.353 0.194 10.032 1.00 84.62 122 ALA A N 1
ATOM 886 C CA . ALA A 1 122 ? 2.651 0.124 8.762 1.00 84.62 122 ALA A CA 1
ATOM 887 C C . ALA A 1 122 ? 2.051 -1.274 8.572 1.00 84.62 122 ALA A C 1
ATOM 889 O O . ALA A 1 122 ? 2.641 -2.269 8.996 1.00 84.62 122 ALA A O 1
ATOM 890 N N . TYR A 1 123 ? 0.891 -1.346 7.929 1.00 87.88 123 TYR A N 1
ATOM 891 C CA . TYR A 1 123 ? 0.155 -2.580 7.674 1.00 87.88 123 TYR A CA 1
ATOM 892 C C . TYR A 1 123 ? -0.237 -2.674 6.211 1.00 87.88 123 TYR A C 1
ATOM 894 O O . TYR A 1 123 ? -0.626 -1.674 5.617 1.00 87.88 123 TYR A O 1
ATOM 902 N N . ASP A 1 124 ? -0.203 -3.877 5.659 1.00 86.19 124 ASP A N 1
ATOM 903 C CA . ASP A 1 124 ? -0.508 -4.148 4.262 1.00 86.19 124 ASP A CA 1
ATOM 904 C C . ASP A 1 124 ? -1.815 -4.916 4.186 1.00 86.19 124 ASP A C 1
ATOM 906 O O . ASP A 1 124 ? -1.949 -5.993 4.769 1.00 86.19 124 ASP A O 1
ATOM 910 N N . ALA A 1 125 ? -2.787 -4.323 3.503 1.00 86.56 125 ALA A N 1
ATOM 911 C CA . ALA A 1 125 ? -4.129 -4.839 3.348 1.00 86.56 125 ALA A CA 1
ATOM 912 C C . ALA A 1 125 ? -4.421 -5.131 1.876 1.00 86.56 125 ALA A C 1
ATOM 914 O O . ALA A 1 125 ? -4.216 -4.289 0.998 1.00 86.56 125 ALA A O 1
ATOM 915 N N . GLN A 1 126 ? -4.951 -6.322 1.617 1.00 83.25 126 GLN A N 1
ATOM 916 C CA . GLN A 1 126 ? -5.287 -6.777 0.276 1.00 83.25 126 GLN A CA 1
ATOM 917 C C . GLN A 1 126 ? -6.591 -7.573 0.296 1.00 83.25 126 GLN A C 1
ATOM 919 O O . GLN A 1 126 ? -6.844 -8.346 1.219 1.00 83.25 126 GLN A O 1
ATOM 924 N N . LEU A 1 127 ? -7.418 -7.397 -0.734 1.00 79.62 127 LEU A N 1
ATOM 925 C CA . LEU A 1 127 ? -8.539 -8.294 -1.003 1.00 79.62 127 LEU A CA 1
ATOM 926 C C . LEU A 1 127 ? -8.014 -9.493 -1.801 1.00 79.62 127 LEU A C 1
ATOM 928 O O . LEU A 1 127 ? -7.384 -9.296 -2.842 1.00 79.62 127 LEU A O 1
ATOM 932 N N . ALA A 1 128 ? -8.262 -10.712 -1.323 1.00 75.81 128 ALA A N 1
ATOM 933 C CA . ALA A 1 128 ? -7.867 -11.921 -2.037 1.00 75.81 128 ALA A CA 1
ATOM 934 C C . ALA A 1 128 ? -8.531 -11.971 -3.430 1.00 75.81 128 ALA A C 1
ATOM 936 O O . ALA A 1 128 ? -9.693 -11.586 -3.565 1.00 75.81 128 ALA A O 1
ATOM 937 N N . PRO A 1 129 ? -7.817 -12.411 -4.482 1.00 62.56 129 PRO A N 1
ATOM 938 C CA . PRO A 1 129 ? -8.305 -12.361 -5.858 1.00 62.56 129 PRO A CA 1
ATOM 939 C C . PRO A 1 129 ? -9.393 -13.394 -6.164 1.00 62.56 129 PRO A C 1
ATOM 941 O O . PRO A 1 129 ? -10.122 -13.255 -7.141 1.00 62.56 129 PRO A O 1
ATOM 944 N N . ASP A 1 130 ? -9.496 -14.444 -5.363 1.00 65.19 130 ASP A N 1
ATOM 945 C CA . ASP A 1 130 ? -10.324 -15.618 -5.616 1.00 65.19 130 ASP A CA 1
ATOM 946 C C . ASP A 1 130 ? -11.338 -15.916 -4.510 1.00 65.19 130 ASP A C 1
ATOM 948 O O . ASP A 1 130 ? -12.267 -16.693 -4.728 1.00 65.19 130 ASP A O 1
ATOM 952 N N . GLU A 1 131 ? -11.230 -15.248 -3.362 1.00 72.25 131 GLU A N 1
ATOM 953 C CA . GLU A 1 131 ? -12.127 -15.432 -2.224 1.00 72.25 131 GLU A CA 1
ATOM 954 C C . GLU A 1 131 ? -12.541 -14.084 -1.620 1.00 72.25 131 GLU A C 1
ATOM 956 O O . GLU A 1 131 ? -11.780 -13.118 -1.617 1.00 72.25 131 GLU A O 1
ATOM 961 N N . CYS A 1 132 ? -13.745 -14.012 -1.042 1.00 78.88 132 CYS A N 1
ATOM 962 C CA . CYS A 1 132 ? -14.205 -12.824 -0.318 1.00 78.88 132 CYS A CA 1
ATOM 963 C C . CYS A 1 132 ? -13.541 -12.724 1.065 1.00 78.88 132 CYS A C 1
ATOM 965 O O . CYS A 1 132 ? -14.169 -12.955 2.099 1.00 78.88 132 CYS A O 1
ATOM 967 N N . ARG A 1 133 ? -12.232 -12.463 1.075 1.00 83.56 133 ARG A N 1
ATOM 968 C CA . ARG A 1 133 ? -11.383 -12.466 2.269 1.00 83.56 133 ARG A CA 1
ATOM 969 C C . ARG A 1 133 ? -10.311 -11.398 2.155 1.00 83.56 133 ARG A C 1
ATOM 971 O O . ARG A 1 133 ? -9.858 -11.068 1.063 1.00 83.56 133 ARG A O 1
ATOM 978 N N . VAL A 1 134 ? -9.886 -10.881 3.300 1.00 84.50 134 VAL A N 1
ATOM 979 C CA . VAL A 1 134 ? -8.812 -9.888 3.383 1.00 84.50 134 VAL A CA 1
ATOM 980 C C . VAL A 1 134 ? -7.557 -10.541 3.928 1.00 84.50 134 VAL A C 1
ATOM 982 O O . VAL A 1 134 ? -7.613 -11.283 4.910 1.00 84.50 134 VAL A O 1
ATOM 985 N N . ALA A 1 135 ? -6.430 -10.238 3.298 1.00 87.75 135 ALA A N 1
ATOM 986 C CA . ALA A 1 135 ? -5.119 -10.387 3.897 1.00 87.75 135 ALA A CA 1
ATOM 987 C C . ALA A 1 135 ? -4.766 -9.076 4.606 1.00 87.75 135 ALA A C 1
ATOM 989 O O . ALA A 1 135 ? -4.935 -7.998 4.036 1.00 87.75 135 ALA A O 1
ATOM 990 N N . LEU A 1 136 ? -4.301 -9.175 5.850 1.00 90.94 136 LEU A N 1
ATOM 991 C CA . LEU A 1 136 ? -3.776 -8.054 6.622 1.00 90.94 136 LEU A CA 1
ATOM 992 C C . LEU A 1 136 ? -2.505 -8.513 7.328 1.00 90.94 136 LEU A C 1
ATOM 994 O O . LEU A 1 136 ? -2.558 -9.456 8.118 1.00 90.94 136 LEU A O 1
ATOM 998 N N . VAL A 1 137 ? -1.389 -7.840 7.067 1.00 89.38 137 VAL A N 1
ATOM 999 C CA . VAL A 1 137 ? -0.091 -8.142 7.685 1.00 89.38 137 VAL A CA 1
ATOM 1000 C C . VAL A 1 137 ? 0.616 -6.866 8.129 1.00 89.38 137 VAL A C 1
ATOM 1002 O O . VAL A 1 137 ? 0.384 -5.802 7.568 1.00 89.38 137 VAL A O 1
ATOM 1005 N N . GLU A 1 138 ? 1.472 -6.940 9.144 1.00 89.00 138 GLU A N 1
ATOM 1006 C CA . GLU A 1 138 ? 2.426 -5.870 9.442 1.00 89.00 138 GLU A CA 1
ATOM 1007 C C . GLU A 1 138 ? 3.465 -5.796 8.316 1.00 89.00 138 GLU A C 1
ATOM 1009 O O . GLU A 1 138 ? 4.049 -6.807 7.928 1.00 89.00 138 GLU A O 1
ATOM 1014 N N . HIS A 1 139 ? 3.701 -4.591 7.803 1.00 81.06 139 HIS A N 1
ATOM 1015 C CA . HIS A 1 139 ? 4.545 -4.344 6.636 1.00 81.06 139 HIS A CA 1
ATOM 1016 C C . HIS A 1 139 ? 5.982 -4.854 6.826 1.00 81.06 139 HIS A C 1
ATOM 1018 O O . HIS A 1 139 ? 6.563 -5.434 5.913 1.00 81.06 139 HIS A O 1
ATOM 1024 N N . ALA A 1 140 ? 6.543 -4.672 8.025 1.00 73.06 140 ALA A N 1
ATOM 1025 C CA . ALA A 1 140 ? 7.924 -5.037 8.331 1.00 73.06 140 ALA A CA 1
ATOM 1026 C C . ALA A 1 140 ? 8.131 -6.548 8.521 1.00 73.06 140 ALA A C 1
ATOM 1028 O O . ALA A 1 140 ? 9.194 -7.071 8.197 1.00 73.06 140 ALA A O 1
ATOM 1029 N N . THR A 1 141 ? 7.140 -7.251 9.074 1.00 79.06 141 THR A N 1
ATOM 1030 C CA . THR A 1 141 ? 7.284 -8.665 9.460 1.00 79.06 141 THR A CA 1
ATOM 1031 C C . THR A 1 141 ? 6.582 -9.620 8.502 1.00 79.06 141 THR A C 1
ATOM 1033 O O . THR A 1 141 ? 6.869 -10.815 8.509 1.00 79.06 141 THR A O 1
ATOM 1036 N N . GLY A 1 142 ? 5.624 -9.131 7.712 1.00 80.81 142 GLY A N 1
ATOM 1037 C CA . GLY A 1 142 ? 4.758 -9.970 6.892 1.00 80.81 142 GLY A CA 1
ATOM 1038 C C . GLY A 1 142 ? 3.796 -10.846 7.698 1.00 80.81 142 GLY A C 1
ATOM 1039 O O . GLY A 1 142 ? 3.163 -11.734 7.130 1.00 80.81 142 GLY A O 1
ATOM 1040 N N . THR A 1 143 ? 3.676 -10.629 9.011 1.00 85.88 143 THR A N 1
ATOM 1041 C CA . THR A 1 143 ? 2.813 -11.431 9.888 1.00 85.88 143 THR A CA 1
ATOM 1042 C C . THR A 1 143 ? 1.494 -10.720 10.164 1.00 85.88 143 THR A C 1
ATOM 1044 O O . THR A 1 143 ? 1.494 -9.497 10.318 1.00 85.88 143 THR A O 1
ATOM 1047 N N . PRO A 1 144 ? 0.371 -11.443 10.310 1.00 90.88 144 PRO A N 1
ATOM 1048 C CA . PRO A 1 144 ? -0.873 -10.844 10.775 1.00 90.88 144 PRO A CA 1
ATOM 1049 C C . PRO A 1 144 ? -0.694 -10.105 12.111 1.00 90.88 144 PRO A C 1
ATOM 1051 O O . PRO A 1 144 ? 0.027 -10.608 12.980 1.00 90.88 144 PRO A O 1
ATOM 1054 N N . PRO A 1 145 ? -1.349 -8.946 12.315 1.00 92.12 145 PRO A N 1
ATOM 1055 C CA . PRO A 1 145 ? -1.311 -8.253 13.598 1.00 92.12 145 PRO A CA 1
ATOM 1056 C C . PRO A 1 145 ? -1.837 -9.150 14.722 1.00 92.12 145 PRO A C 1
ATOM 1058 O O . PRO A 1 145 ? -2.797 -9.905 14.536 1.00 92.12 145 PRO A O 1
ATOM 1061 N N . ALA A 1 146 ? -1.239 -9.051 15.909 1.00 88.81 146 ALA A N 1
ATOM 1062 C CA . ALA A 1 146 ? -1.663 -9.843 17.057 1.00 88.81 146 ALA A CA 1
ATOM 1063 C C . ALA A 1 146 ? -3.147 -9.591 17.382 1.00 88.81 146 ALA A C 1
ATOM 1065 O O . ALA A 1 146 ? -3.586 -8.451 17.536 1.00 88.81 146 ALA A O 1
ATOM 1066 N N . GLY A 1 147 ? -3.931 -10.668 17.477 1.00 88.56 147 GLY A N 1
ATOM 1067 C CA . GLY A 1 147 ? -5.364 -10.587 17.768 1.00 88.56 147 GLY A CA 1
ATOM 1068 C C . GLY A 1 147 ? -6.231 -10.058 16.620 1.00 88.56 147 GLY A C 1
ATOM 1069 O O . GLY A 1 147 ? -7.397 -9.743 16.862 1.00 88.56 147 GLY A O 1
ATOM 1070 N N . ALA A 1 148 ? -5.700 -9.960 15.394 1.00 91.88 148 ALA A N 1
ATOM 1071 C CA . ALA A 1 148 ? -6.504 -9.623 14.226 1.00 91.88 148 ALA A CA 1
ATOM 1072 C C . ALA A 1 148 ? -7.579 -10.694 13.964 1.00 91.88 148 ALA A C 1
ATOM 1074 O O . ALA A 1 148 ? -7.311 -11.895 14.007 1.00 91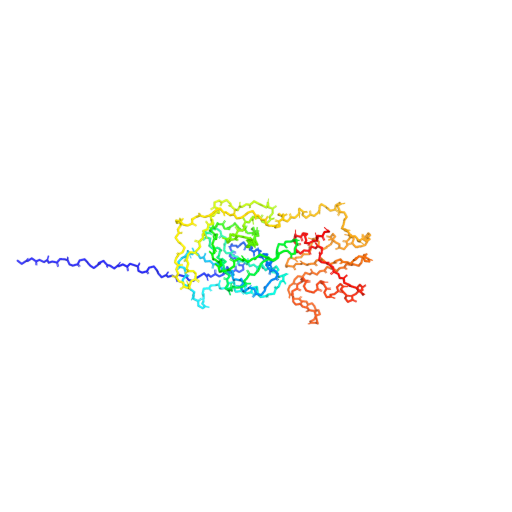.88 148 ALA A O 1
ATOM 1075 N N . GLN A 1 149 ? -8.802 -10.251 13.683 1.00 90.31 149 GLN A N 1
ATOM 1076 C CA . GLN A 1 149 ? -9.963 -11.107 13.428 1.00 90.31 149 GLN A CA 1
ATOM 1077 C C . GLN A 1 149 ? -10.645 -10.652 12.143 1.00 90.31 149 GLN A C 1
ATOM 1079 O O . GLN A 1 149 ? -10.904 -9.461 11.989 1.00 90.31 149 GLN A O 1
ATOM 1084 N N . ALA A 1 150 ? -10.944 -11.575 11.231 1.00 88.94 150 ALA A N 1
ATOM 1085 C CA . ALA A 1 150 ? -11.671 -11.269 10.004 1.00 88.94 150 ALA A CA 1
ATOM 1086 C C . ALA A 1 150 ? -13.120 -11.761 10.077 1.00 88.94 150 ALA A C 1
ATOM 1088 O O . ALA A 1 150 ? -13.412 -12.750 10.748 1.00 88.94 150 ALA A O 1
ATOM 1089 N N . PHE A 1 151 ? -14.020 -11.069 9.382 1.00 85.12 151 PHE A N 1
ATOM 1090 C CA . PHE A 1 151 ? -15.459 -11.326 9.411 1.00 85.12 151 PHE A CA 1
ATOM 1091 C C . PHE A 1 151 ? -16.060 -11.193 8.015 1.00 85.12 151 PHE A C 1
ATOM 1093 O O . PHE A 1 151 ? -15.815 -10.193 7.337 1.00 85.12 151 PHE A O 1
ATOM 1100 N N . ALA A 1 152 ? -16.891 -12.151 7.613 1.00 79.19 152 ALA A N 1
ATOM 1101 C CA . ALA A 1 152 ? -17.734 -11.993 6.433 1.00 79.19 152 ALA A CA 1
ATOM 1102 C C . ALA A 1 152 ? -18.916 -11.068 6.759 1.00 79.19 152 ALA A C 1
ATOM 1104 O O . ALA A 1 152 ? -19.514 -11.173 7.826 1.00 79.19 152 ALA A O 1
ATOM 1105 N N . LEU A 1 153 ? -19.271 -10.156 5.848 1.00 72.50 153 LEU A N 1
ATOM 1106 C CA . LEU A 1 153 ? -20.408 -9.252 6.037 1.00 72.50 153 LEU A CA 1
ATOM 1107 C C . LEU A 1 153 ? -21.582 -9.710 5.178 1.00 72.50 153 LEU A C 1
ATOM 1109 O O . LEU A 1 153 ? -21.541 -9.627 3.948 1.00 72.50 153 LEU A O 1
ATOM 1113 N N . ARG A 1 154 ? -22.665 -10.164 5.814 1.00 61.88 154 ARG A N 1
ATOM 1114 C CA . ARG A 1 154 ? -23.907 -10.483 5.100 1.00 61.88 154 ARG A CA 1
ATOM 1115 C C . ARG A 1 154 ? -24.707 -9.214 4.836 1.00 61.88 154 ARG A C 1
ATOM 1117 O O . ARG A 1 154 ? -25.010 -8.458 5.750 1.00 61.88 154 ARG A O 1
ATOM 1124 N N . GLY A 1 155 ? -25.092 -9.012 3.575 1.00 52.72 155 GLY A N 1
ATOM 1125 C CA . GLY A 1 155 ? -26.029 -7.956 3.196 1.00 52.72 155 GLY A CA 1
ATOM 1126 C C . GLY A 1 155 ? -25.453 -6.550 3.331 1.00 52.72 155 GLY A C 1
ATOM 1127 O O . GLY A 1 155 ? -26.072 -5.711 3.973 1.00 52.72 155 GLY A O 1
ATOM 1128 N N . ALA A 1 156 ? -24.305 -6.284 2.695 1.00 47.00 156 ALA A N 1
ATOM 1129 C CA . ALA A 1 156 ? -23.618 -4.986 2.673 1.00 47.00 156 ALA A CA 1
ATOM 1130 C C . ALA A 1 156 ? -24.366 -3.872 1.907 1.00 47.00 156 ALA A C 1
ATOM 1132 O O . ALA A 1 156 ? -23.814 -3.155 1.069 1.00 47.00 156 ALA A O 1
ATOM 1133 N N . GLN A 1 157 ? -25.652 -3.729 2.201 1.00 47.91 157 GLN A N 1
ATOM 1134 C CA . GLN A 1 157 ? -26.362 -2.473 2.119 1.00 47.91 157 GLN A CA 1
ATOM 1135 C C . GLN A 1 157 ? -25.942 -1.635 3.332 1.00 47.91 157 GLN A C 1
ATOM 1137 O O . GLN A 1 157 ? -25.690 -2.153 4.420 1.00 47.91 157 GLN A O 1
ATOM 1142 N N . ALA A 1 158 ? -25.799 -0.332 3.120 1.00 41.44 158 ALA A N 1
ATOM 1143 C CA . ALA A 1 158 ? -25.403 0.615 4.150 1.00 41.44 158 ALA A CA 1
ATOM 1144 C C . ALA A 1 158 ? -26.221 0.423 5.445 1.00 41.44 158 ALA A C 1
ATOM 1146 O O . ALA A 1 158 ? -27.435 0.595 5.427 1.00 41.44 158 ALA A O 1
ATOM 1147 N N . GLY A 1 159 ? -25.549 0.116 6.561 1.00 46.56 159 GLY A N 1
ATOM 1148 C CA . GLY A 1 159 ? -26.150 0.151 7.899 1.00 46.56 159 GLY A CA 1
ATOM 1149 C C . GLY A 1 159 ? -26.417 -1.180 8.606 1.00 46.56 159 GLY A C 1
ATOM 1150 O O . GLY A 1 159 ? -27.098 -1.155 9.628 1.00 46.56 159 GLY A O 1
ATOM 1151 N N . VAL A 1 160 ? -25.878 -2.309 8.130 1.00 51.25 160 VAL A N 1
ATOM 1152 C CA . VAL A 1 160 ? -25.912 -3.588 8.868 1.00 51.25 160 VAL A CA 1
ATOM 1153 C C . VAL A 1 160 ? -24.630 -3.760 9.694 1.00 51.25 160 VAL A C 1
ATOM 1155 O O . VAL A 1 160 ? -23.529 -3.626 9.165 1.00 51.25 160 VAL A O 1
ATOM 1158 N N . CYS A 1 161 ? -24.778 -4.043 10.992 1.00 54.53 161 CYS A N 1
ATOM 1159 C CA . CYS A 1 161 ? -23.670 -4.332 11.906 1.00 54.53 161 CYS A CA 1
ATOM 1160 C C . CYS A 1 161 ? -22.917 -5.605 11.501 1.00 54.53 161 CYS A C 1
ATOM 1162 O O . CYS A 1 161 ? -23.546 -6.637 11.266 1.00 54.53 161 CYS A O 1
ATOM 1164 N N . VAL A 1 162 ? -21.581 -5.570 11.532 1.00 54.88 162 VAL A N 1
ATOM 1165 C CA . VAL A 1 162 ? -20.774 -6.803 11.534 1.00 54.88 162 VAL A CA 1
ATOM 1166 C C . VAL A 1 162 ? -21.014 -7.530 12.857 1.00 54.88 162 VAL A C 1
ATOM 1168 O O . VAL A 1 162 ? -20.570 -7.064 13.906 1.00 54.88 162 VAL A O 1
ATOM 1171 N N . GLN A 1 163 ? -21.733 -8.648 12.833 1.00 53.19 163 GLN A N 1
ATOM 1172 C CA . GLN A 1 163 ? -21.820 -9.526 13.997 1.00 53.19 163 GLN A CA 1
ATOM 1173 C C . GLN A 1 163 ? -20.603 -10.458 14.015 1.00 53.19 163 GLN A C 1
ATOM 1175 O O . GLN A 1 163 ? -20.178 -10.969 12.980 1.00 53.19 163 GLN A O 1
ATOM 1180 N N . ALA A 1 164 ? -20.026 -10.678 15.199 1.00 50.59 164 ALA A N 1
ATOM 1181 C CA . ALA A 1 164 ? -18.818 -11.492 15.375 1.00 50.59 164 ALA A CA 1
ATOM 1182 C C . ALA A 1 164 ? -19.022 -12.990 15.055 1.00 50.59 164 ALA A C 1
ATOM 1184 O O . ALA A 1 164 ? -18.053 -13.739 14.961 1.00 50.59 164 ALA A O 1
ATOM 1185 N N . GLU A 1 165 ? -20.271 -13.423 14.888 1.00 54.91 165 GLU A N 1
ATOM 1186 C CA . GLU A 1 165 ? -20.665 -14.798 14.563 1.00 54.91 165 GLU A CA 1
ATOM 1187 C C . GLU A 1 165 ? -20.284 -15.259 13.145 1.00 54.91 165 GLU A C 1
ATOM 1189 O O . GLU A 1 165 ? -20.247 -16.460 12.895 1.00 54.91 165 GLU A O 1
ATOM 1194 N N . ASP A 1 166 ? -19.904 -14.341 12.251 1.00 66.81 166 ASP A N 1
ATOM 1195 C CA . ASP A 1 166 ? -19.404 -14.647 10.901 1.00 66.81 166 ASP A CA 1
ATOM 1196 C C . ASP A 1 166 ? -17.860 -14.551 10.816 1.00 66.81 166 ASP A C 1
ATOM 1198 O O . ASP A 1 166 ? -17.298 -14.057 9.833 1.00 66.81 166 ASP A O 1
ATOM 1202 N N . ALA A 1 167 ? -17.146 -14.989 11.861 1.00 77.56 167 ALA A N 1
ATOM 1203 C CA . ALA A 1 167 ? -15.683 -15.011 11.864 1.00 77.56 167 ALA A CA 1
ATOM 1204 C C . ALA A 1 167 ? -15.131 -15.920 10.748 1.00 77.56 167 ALA A C 1
ATOM 1206 O O . ALA A 1 167 ? -15.487 -17.094 10.633 1.00 77.56 167 ALA A O 1
ATOM 1207 N N . ILE A 1 168 ? -14.212 -15.383 9.951 1.00 78.44 168 ILE A N 1
ATOM 1208 C CA . ILE A 1 168 ? -13.499 -16.092 8.884 1.00 78.44 168 ILE A CA 1
ATOM 1209 C C . ILE A 1 168 ? -11.993 -15.999 9.132 1.00 78.44 168 ILE A C 1
ATOM 1211 O O . ILE A 1 168 ? -11.514 -15.061 9.768 1.00 78.44 168 ILE A O 1
ATOM 1215 N N . ALA A 1 169 ? -11.208 -16.951 8.619 1.00 84.25 169 ALA A N 1
ATOM 1216 C CA . ALA A 1 169 ? -9.753 -16.784 8.666 1.00 84.25 169 ALA A CA 1
ATOM 1217 C C . ALA A 1 169 ? -9.315 -15.673 7.696 1.00 84.25 169 ALA A C 1
ATOM 1219 O O . ALA A 1 169 ? -9.891 -15.556 6.606 1.00 84.25 169 ALA A O 1
ATOM 1220 N N . LEU A 1 170 ? -8.288 -14.911 8.084 1.00 83.38 170 LEU A N 1
ATOM 1221 C CA . LEU A 1 170 ? -7.574 -14.006 7.184 1.00 83.38 170 LEU A CA 1
ATOM 1222 C C . LEU A 1 170 ? -7.059 -14.787 5.970 1.00 83.38 170 LEU A C 1
ATOM 1224 O O . LEU A 1 170 ? -6.627 -15.934 6.102 1.00 83.38 170 LEU A O 1
ATOM 1228 N N . ALA A 1 171 ? -7.113 -14.165 4.796 1.00 81.56 171 ALA A N 1
ATOM 1229 C CA . ALA A 1 171 ? -6.478 -14.732 3.618 1.00 81.56 171 ALA A CA 1
ATOM 1230 C C . ALA A 1 171 ? -4.950 -14.713 3.786 1.00 81.56 171 ALA A C 1
ATOM 1232 O O . ALA A 1 171 ? -4.415 -13.797 4.424 1.00 81.56 171 ALA A O 1
ATOM 1233 N N . PRO A 1 172 ? -4.226 -15.678 3.195 1.00 77.19 172 PRO A N 1
ATOM 1234 C CA . PRO A 1 172 ? -2.795 -15.511 3.004 1.00 77.19 172 PRO A CA 1
ATOM 1235 C C . PRO A 1 172 ? -2.541 -14.276 2.117 1.00 77.19 172 PRO A C 1
ATOM 1237 O O . PRO A 1 172 ? -3.318 -14.021 1.192 1.00 77.19 172 PRO A O 1
ATOM 1240 N N . PRO A 1 173 ? -1.478 -13.496 2.374 1.00 69.12 173 PRO A N 1
ATOM 1241 C CA . PRO A 1 173 ? -1.119 -12.381 1.507 1.00 69.12 173 PRO A CA 1
ATOM 1242 C C . PRO A 1 173 ? -0.771 -12.907 0.105 1.00 69.12 173 PRO A C 1
ATOM 1244 O O . PRO A 1 173 ? -0.037 -13.885 -0.044 1.00 69.12 173 PRO A O 1
ATOM 1247 N N . VAL A 1 174 ? -1.363 -12.292 -0.922 1.00 59.41 174 VAL A N 1
ATOM 1248 C CA . VAL A 1 174 ? -1.302 -12.755 -2.323 1.00 59.41 174 VAL A CA 1
ATOM 1249 C C . VAL A 1 174 ? 0.023 -12.337 -2.954 1.00 59.41 174 VAL A C 1
ATOM 1251 O O . VAL A 1 174 ? 0.597 -13.063 -3.766 1.00 59.41 174 VAL A O 1
ATOM 1254 N N . HIS A 1 175 ? 0.552 -11.195 -2.518 1.00 54.12 175 HIS A N 1
ATOM 1255 C CA . HIS A 1 175 ? 1.957 -10.864 -2.683 1.00 54.12 175 HIS A CA 1
ATOM 1256 C C . HIS A 1 175 ? 2.724 -11.418 -1.494 1.00 54.12 175 HIS A C 1
ATOM 1258 O O . HIS A 1 175 ? 2.290 -11.299 -0.346 1.00 54.12 175 HIS A O 1
ATOM 1264 N N . ARG A 1 176 ? 3.890 -12.018 -1.761 1.00 44.62 176 ARG A N 1
ATOM 12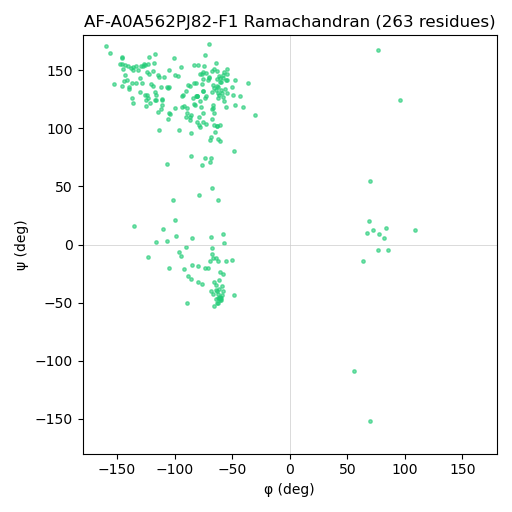65 C CA . ARG A 1 176 ? 4.861 -12.261 -0.692 1.00 44.62 176 ARG A CA 1
ATOM 1266 C C . ARG A 1 176 ? 5.030 -10.939 0.051 1.00 44.62 176 ARG A C 1
ATOM 1268 O O . ARG A 1 176 ? 5.120 -9.899 -0.605 1.00 44.62 176 ARG A O 1
ATOM 1275 N N . ALA A 1 177 ? 5.034 -11.002 1.386 1.00 45.28 177 ALA A N 1
ATOM 1276 C CA . ALA A 1 177 ? 5.435 -9.888 2.241 1.00 45.28 177 ALA A CA 1
ATOM 1277 C C . ALA A 1 177 ? 6.578 -9.133 1.567 1.00 45.28 177 ALA A C 1
ATOM 1279 O O . ALA A 1 177 ? 7.419 -9.805 0.956 1.00 45.28 177 ALA A O 1
ATOM 1280 N N . ALA A 1 178 ? 6.551 -7.793 1.637 1.00 46.34 178 ALA A N 1
ATOM 1281 C CA . ALA A 1 178 ? 7.576 -6.922 1.072 1.00 46.34 178 ALA A CA 1
ATOM 1282 C C . ALA A 1 178 ? 8.908 -7.665 1.100 1.00 46.34 178 ALA A C 1
ATOM 1284 O O . ALA A 1 178 ? 9.374 -8.026 2.185 1.00 46.34 178 ALA A O 1
ATOM 1285 N N . ALA A 1 179 ? 9.438 -8.026 -0.080 1.00 46.91 179 ALA A N 1
ATOM 1286 C CA . ALA A 1 179 ? 10.755 -8.641 -0.112 1.00 46.91 179 ALA A CA 1
ATOM 1287 C C . ALA A 1 179 ? 11.636 -7.722 0.738 1.00 46.91 179 ALA A C 1
ATOM 1289 O O . ALA A 1 179 ? 11.528 -6.503 0.531 1.00 46.91 179 ALA A O 1
ATOM 1290 N N . PRO A 1 180 ? 12.381 -8.258 1.730 1.00 51.00 180 PRO A N 1
ATOM 1291 C CA . PRO A 1 180 ? 13.201 -7.430 2.595 1.00 51.00 180 PRO A CA 1
ATOM 1292 C C . PRO A 1 180 ? 13.904 -6.421 1.709 1.00 51.00 180 PRO A C 1
ATOM 1294 O O . PRO A 1 180 ? 14.439 -6.835 0.675 1.00 51.00 180 PRO A O 1
ATOM 1297 N N . VAL A 1 181 ? 13.806 -5.125 2.049 1.00 55.47 181 VAL A N 1
ATOM 1298 C CA . VAL A 1 181 ? 14.530 -4.072 1.327 1.00 55.47 181 VAL A CA 1
ATOM 1299 C C . VAL A 1 181 ? 15.906 -4.654 1.050 1.00 55.47 181 VAL A C 1
ATOM 1301 O O . VAL A 1 181 ? 16.545 -5.086 2.019 1.00 55.47 181 VAL A O 1
ATOM 1304 N N . PRO A 1 182 ? 16.288 -4.812 -0.233 1.00 56.03 182 PRO A N 1
ATOM 1305 C CA . PRO A 1 182 ? 17.424 -5.643 -0.565 1.00 56.03 182 PRO A CA 1
ATOM 1306 C C . PRO A 1 182 ? 18.580 -5.111 0.261 1.00 56.03 182 PRO A C 1
ATOM 1308 O O . PRO A 1 182 ? 18.768 -3.887 0.344 1.00 56.03 182 PRO A O 1
ATOM 1311 N N . ALA A 1 183 ? 19.281 -6.015 0.952 1.00 56.34 183 ALA A N 1
ATOM 1312 C CA . ALA A 1 183 ? 20.493 -5.626 1.654 1.00 56.34 183 ALA A CA 1
ATOM 1313 C C . ALA A 1 183 ? 21.324 -4.802 0.663 1.00 56.34 183 ALA A C 1
ATOM 1315 O O . ALA A 1 183 ? 21.312 -5.108 -0.531 1.00 56.34 183 ALA A O 1
ATOM 1316 N N . LEU A 1 184 ? 21.994 -3.741 1.127 1.00 57.38 184 LEU A N 1
ATOM 1317 C CA . LEU A 1 184 ? 22.691 -2.755 0.277 1.00 57.38 184 LEU A CA 1
ATOM 1318 C C . LEU A 1 184 ? 23.649 -3.369 -0.777 1.00 57.38 184 LEU A C 1
ATOM 1320 O O . LEU A 1 184 ? 24.120 -2.670 -1.687 1.00 57.38 184 LEU A O 1
ATOM 1324 N N . ASP A 1 185 ? 23.933 -4.656 -0.609 1.00 63.41 185 ASP A N 1
ATOM 1325 C CA . ASP A 1 185 ? 24.866 -5.510 -1.313 1.00 63.41 185 ASP A CA 1
ATOM 1326 C C . ASP A 1 185 ? 24.227 -6.246 -2.512 1.00 63.41 185 ASP A C 1
ATOM 1328 O O . ASP A 1 185 ? 24.957 -6.649 -3.419 1.00 63.41 185 ASP A O 1
ATOM 1332 N N . GLU A 1 186 ? 22.896 -6.410 -2.569 1.00 78.00 186 GLU A N 1
ATOM 1333 C CA . GLU A 1 186 ? 22.226 -7.065 -3.703 1.00 78.00 186 GLU A CA 1
ATOM 1334 C C . GLU A 1 186 ? 22.004 -6.071 -4.863 1.00 78.00 186 GLU A C 1
ATOM 1336 O O . GLU A 1 186 ? 21.357 -5.033 -4.688 1.00 78.00 186 GLU A O 1
ATOM 1341 N N . PRO A 1 187 ? 22.542 -6.344 -6.068 1.00 86.81 187 PRO A N 1
ATOM 1342 C CA . PRO A 1 187 ? 22.460 -5.411 -7.183 1.00 86.81 187 PRO A CA 1
ATOM 1343 C C . PRO A 1 187 ? 21.067 -5.394 -7.821 1.00 86.81 187 PRO A C 1
ATOM 1345 O O . PRO A 1 187 ? 20.526 -6.425 -8.217 1.00 86.81 187 PRO A O 1
ATOM 1348 N N . VAL A 1 188 ? 20.529 -4.194 -8.042 1.00 89.56 188 VAL A N 1
ATOM 1349 C CA . VAL A 1 188 ? 19.278 -3.995 -8.788 1.00 89.56 188 VAL A CA 1
ATOM 1350 C C . VAL A 1 188 ? 19.451 -4.411 -10.258 1.00 89.56 188 VAL A C 1
ATOM 1352 O O . VAL A 1 188 ? 20.439 -4.004 -10.882 1.00 89.56 188 VAL A O 1
ATOM 1355 N N . PRO A 1 189 ? 18.506 -5.159 -10.859 1.00 90.19 189 PRO A N 1
ATOM 1356 C CA . PRO A 1 189 ? 18.573 -5.556 -12.262 1.00 90.19 189 PRO A CA 1
ATOM 1357 C C . PRO A 1 189 ? 18.746 -4.380 -13.230 1.00 90.19 189 PRO A C 1
ATOM 1359 O O . PRO A 1 189 ? 18.232 -3.285 -13.010 1.00 90.19 189 PRO A O 1
ATOM 1362 N N . TYR A 1 190 ? 19.460 -4.628 -14.331 1.00 90.81 190 TYR A N 1
ATOM 1363 C CA . TYR A 1 190 ? 19.744 -3.682 -15.424 1.00 90.81 190 TYR A CA 1
ATOM 1364 C C . TYR A 1 190 ? 20.585 -2.455 -15.051 1.00 90.81 190 TYR A C 1
ATOM 1366 O O . TYR A 1 190 ? 21.102 -1.794 -15.950 1.00 90.81 190 TYR A O 1
ATOM 1374 N N . LEU A 1 191 ? 20.770 -2.143 -13.766 1.00 94.31 191 LEU A N 1
ATOM 1375 C CA . LEU A 1 191 ? 21.453 -0.921 -13.368 1.00 94.31 191 LEU A CA 1
ATOM 1376 C C . LEU A 1 191 ? 22.979 -1.051 -13.433 1.00 94.31 191 LEU A C 1
ATOM 1378 O O . LEU A 1 191 ? 23.553 -1.923 -12.772 1.00 94.31 191 LEU A O 1
ATOM 1382 N N . PRO A 1 192 ? 23.665 -0.124 -14.129 1.00 94.31 192 PRO A N 1
ATOM 1383 C CA . PRO A 1 192 ? 25.111 0.016 -14.021 1.00 94.31 192 PRO A CA 1
ATOM 1384 C C . PRO A 1 192 ? 25.488 0.573 -12.640 1.00 94.31 192 PRO A C 1
ATOM 1386 O O . PRO A 1 192 ? 24.628 1.033 -11.889 1.00 94.31 192 PRO A O 1
ATOM 1389 N N . ALA A 1 193 ? 26.785 0.623 -12.318 1.00 93.31 193 ALA A N 1
ATOM 1390 C CA . ALA A 1 193 ? 27.286 1.089 -11.016 1.00 93.31 193 ALA A CA 1
ATOM 1391 C C . ALA A 1 193 ? 26.677 2.431 -10.553 1.00 93.31 193 ALA A C 1
ATOM 1393 O O . ALA A 1 193 ? 26.222 2.551 -9.417 1.00 93.31 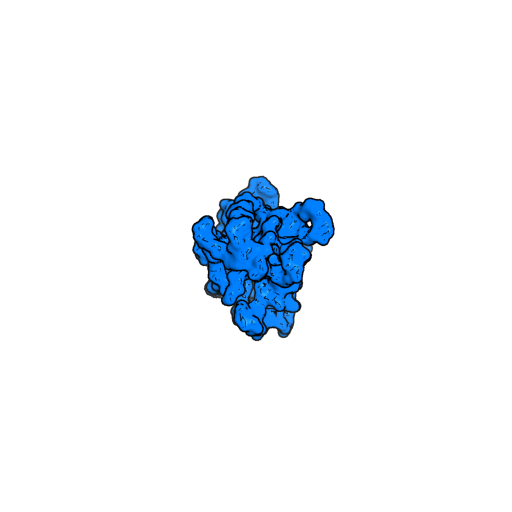193 ALA A O 1
ATOM 1394 N N . LYS A 1 194 ? 26.566 3.413 -11.459 1.00 92.06 194 LYS A N 1
ATOM 1395 C CA . LYS A 1 194 ? 25.927 4.712 -11.180 1.00 92.06 194 LYS A CA 1
ATOM 1396 C C . LYS A 1 194 ? 24.429 4.589 -10.862 1.00 92.06 194 LYS A C 1
ATOM 1398 O O . LYS A 1 194 ? 23.894 5.342 -10.052 1.00 92.06 194 LYS A O 1
ATOM 1403 N N . GLY A 1 195 ? 23.738 3.649 -11.505 1.00 93.62 195 GLY A N 1
ATOM 1404 C CA . GLY A 1 195 ? 22.343 3.332 -11.208 1.00 93.62 195 GLY A CA 1
ATOM 1405 C C . GLY A 1 195 ? 22.187 2.683 -9.831 1.00 93.62 195 GLY A C 1
ATOM 1406 O O . GLY A 1 195 ? 21.275 3.058 -9.098 1.00 93.62 195 GLY A O 1
ATOM 1407 N N . GLN A 1 196 ? 23.111 1.792 -9.449 1.00 93.94 196 GLN A N 1
ATOM 1408 C CA . GLN A 1 196 ? 23.142 1.182 -8.112 1.00 93.94 196 GLN A CA 1
ATOM 1409 C C . GLN A 1 196 ? 23.350 2.233 -7.016 1.00 93.94 196 GLN A C 1
ATOM 1411 O O . GLN A 1 196 ? 22.665 2.225 -5.999 1.00 93.94 196 GLN A O 1
ATOM 1416 N N . GLU A 1 197 ? 24.255 3.190 -7.231 1.00 91.94 197 GLU A N 1
ATOM 1417 C CA . GLU A 1 197 ? 24.455 4.313 -6.309 1.00 91.94 197 GLU A CA 1
ATOM 1418 C C . GLU A 1 197 ? 23.184 5.159 -6.158 1.00 91.94 197 GLU A C 1
ATOM 1420 O O . GLU A 1 197 ? 22.744 5.428 -5.040 1.00 91.94 197 GLU A O 1
ATOM 1425 N N . ARG A 1 198 ? 22.520 5.489 -7.275 1.00 93.38 198 ARG A N 1
ATOM 1426 C CA . ARG A 1 198 ? 21.233 6.201 -7.253 1.00 93.38 198 ARG A CA 1
ATOM 1427 C C . ARG A 1 198 ? 20.158 5.430 -6.486 1.00 93.38 198 ARG A C 1
ATOM 1429 O O . ARG A 1 198 ? 19.329 6.062 -5.831 1.00 93.38 198 ARG A O 1
ATOM 1436 N N . PHE A 1 199 ? 20.154 4.101 -6.575 1.00 94.12 199 PHE A N 1
ATOM 1437 C CA . PHE A 1 199 ? 19.239 3.263 -5.806 1.00 94.12 199 PHE A CA 1
ATOM 1438 C C . PHE A 1 199 ? 19.534 3.333 -4.301 1.00 94.12 199 PHE A C 1
ATOM 1440 O O . PHE A 1 199 ? 18.616 3.551 -3.517 1.00 94.12 199 PHE A O 1
ATOM 1447 N N . ARG A 1 200 ? 20.806 3.294 -3.883 1.00 91.69 200 ARG A N 1
ATOM 1448 C CA . ARG A 1 200 ? 21.180 3.485 -2.467 1.00 91.69 200 ARG A CA 1
ATOM 1449 C C . ARG A 1 200 ? 20.720 4.838 -1.926 1.00 91.69 200 ARG A C 1
ATOM 1451 O O . ARG A 1 200 ? 20.148 4.899 -0.846 1.00 91.69 200 ARG A O 1
ATOM 1458 N N . THR A 1 201 ? 20.892 5.914 -2.695 1.00 90.62 201 THR A N 1
ATOM 1459 C CA . THR A 1 201 ? 20.365 7.239 -2.322 1.00 90.62 201 THR A CA 1
ATOM 1460 C C . THR A 1 201 ? 18.836 7.274 -2.305 1.00 90.62 201 THR A C 1
ATOM 1462 O O . THR A 1 201 ? 18.237 8.015 -1.534 1.00 90.62 201 THR A O 1
ATOM 1465 N N . PHE A 1 202 ? 18.169 6.499 -3.160 1.00 93.50 202 PHE A N 1
ATOM 1466 C CA . PHE A 1 202 ? 16.712 6.405 -3.151 1.00 93.50 202 PHE A CA 1
ATOM 1467 C C . PHE A 1 202 ? 16.177 5.807 -1.843 1.00 93.50 202 PHE A C 1
ATOM 1469 O O . PHE A 1 202 ? 15.187 6.324 -1.329 1.00 93.50 202 PHE A O 1
ATOM 1476 N N . LEU A 1 203 ? 16.852 4.803 -1.275 1.00 90.88 203 LEU A N 1
ATOM 1477 C CA . LEU A 1 203 ? 16.448 4.178 -0.008 1.00 90.88 203 LEU A CA 1
ATOM 1478 C C . LEU A 1 203 ? 16.428 5.163 1.172 1.00 90.88 203 LEU A C 1
ATOM 1480 O O . LEU A 1 203 ? 15.697 4.957 2.135 1.00 90.88 203 LEU A O 1
ATOM 1484 N N . THR A 1 204 ? 17.181 6.263 1.090 1.00 88.44 204 THR A N 1
ATOM 1485 C CA . THR A 1 204 ? 17.205 7.300 2.132 1.00 88.44 204 THR A CA 1
ATOM 1486 C C . THR A 1 204 ? 16.170 8.407 1.910 1.00 88.44 204 THR A C 1
ATOM 1488 O O . THR A 1 204 ? 16.102 9.343 2.706 1.00 88.44 204 THR A O 1
ATOM 1491 N N . LYS A 1 205 ? 15.391 8.372 0.819 1.00 88.38 205 LYS A N 1
ATOM 1492 C CA . LYS A 1 205 ? 14.386 9.406 0.525 1.00 88.38 205 LYS A CA 1
ATOM 1493 C C . LYS A 1 205 ? 13.147 9.248 1.419 1.00 88.38 205 LYS A C 1
ATOM 1495 O O . LYS A 1 205 ? 12.780 8.118 1.741 1.00 88.38 205 LYS A O 1
ATOM 1500 N N . PRO A 1 206 ? 12.461 10.346 1.783 1.00 83.12 206 PRO A N 1
ATOM 1501 C CA . PRO A 1 206 ? 11.221 10.267 2.550 1.00 83.12 206 PRO A CA 1
ATOM 1502 C C . PRO A 1 206 ? 10.102 9.594 1.744 1.00 83.12 206 PRO A C 1
ATOM 1504 O O . PRO A 1 206 ? 10.058 9.704 0.516 1.00 83.12 206 PRO A O 1
ATOM 1507 N N . LEU A 1 207 ? 9.183 8.934 2.448 1.00 77.69 207 LEU A N 1
ATOM 1508 C CA . LEU A 1 207 ? 7.951 8.400 1.867 1.00 77.69 207 LEU A CA 1
ATOM 1509 C C . LEU A 1 207 ? 6.933 9.531 1.582 1.00 77.69 207 LEU A C 1
ATOM 1511 O O . LEU A 1 207 ? 6.959 10.559 2.266 1.00 77.69 207 LEU A O 1
ATOM 1515 N N . PRO A 1 208 ? 6.022 9.364 0.602 1.00 84.31 208 PRO A N 1
ATOM 1516 C CA . PRO A 1 208 ? 5.974 8.266 -0.365 1.00 84.31 208 PRO A CA 1
ATOM 1517 C C . PRO A 1 208 ? 7.030 8.443 -1.470 1.00 84.31 208 PRO A C 1
ATOM 1519 O O . PRO A 1 208 ? 7.333 9.569 -1.869 1.00 84.31 208 PRO A O 1
ATOM 1522 N N . ARG A 1 209 ? 7.598 7.357 -1.993 1.00 89.44 209 ARG A N 1
ATOM 1523 C CA . ARG A 1 209 ? 8.681 7.360 -2.987 1.00 89.44 209 ARG A CA 1
ATOM 1524 C C . ARG A 1 209 ? 8.534 6.228 -3.997 1.00 89.44 209 ARG A C 1
ATOM 1526 O O . ARG A 1 209 ? 7.946 5.195 -3.719 1.00 89.44 209 ARG A O 1
ATOM 1533 N N . ALA A 1 210 ? 9.092 6.413 -5.185 1.00 92.75 210 ALA A N 1
ATOM 1534 C CA . ALA A 1 210 ? 9.115 5.374 -6.208 1.00 92.75 210 ALA A CA 1
ATOM 1535 C C . ALA A 1 210 ? 10.428 5.393 -6.993 1.00 92.75 210 ALA A C 1
ATOM 1537 O O . ALA A 1 210 ? 11.021 6.452 -7.239 1.00 92.75 210 ALA A O 1
ATOM 1538 N N . PHE A 1 211 ? 10.862 4.202 -7.390 1.00 95.69 211 PHE A N 1
ATOM 1539 C CA . PHE A 1 211 ? 12.049 3.960 -8.188 1.00 95.69 211 PHE A CA 1
ATOM 1540 C C . PHE A 1 211 ? 11.673 3.167 -9.433 1.00 95.69 211 PHE A C 1
ATOM 1542 O O . PHE A 1 211 ? 11.185 2.039 -9.340 1.00 95.69 211 PHE A O 1
ATOM 1549 N N . ALA A 1 212 ? 11.915 3.759 -10.597 1.00 96.06 212 ALA A N 1
ATOM 1550 C CA . ALA A 1 212 ? 11.682 3.132 -11.889 1.00 96.06 212 ALA A CA 1
ATOM 1551 C C . ALA A 1 212 ? 13.014 2.794 -12.559 1.00 96.06 212 ALA A C 1
ATOM 1553 O O . ALA A 1 212 ? 13.982 3.555 -12.454 1.00 96.06 212 ALA A O 1
ATOM 1554 N N . ILE A 1 213 ? 13.045 1.667 -13.261 1.00 96.06 213 ILE A N 1
ATOM 1555 C CA . ILE A 1 213 ? 14.195 1.187 -14.024 1.00 96.06 213 ILE A CA 1
ATOM 1556 C C . ILE A 1 213 ? 13.794 0.908 -15.468 1.00 96.06 213 ILE A C 1
ATOM 1558 O O . ILE A 1 213 ? 12.639 0.626 -15.776 1.00 96.06 213 ILE A O 1
ATOM 1562 N N . SER A 1 214 ? 14.770 0.976 -16.359 1.00 95.38 214 SER A N 1
ATOM 1563 C CA . SER A 1 214 ? 14.647 0.576 -17.754 1.00 95.38 214 SER A CA 1
ATOM 1564 C C . SER A 1 214 ? 15.708 -0.470 -18.069 1.00 95.38 214 SER A C 1
ATOM 1566 O O . SER A 1 214 ? 16.826 -0.423 -17.554 1.00 95.38 214 SER A O 1
ATOM 1568 N N . GLN A 1 215 ? 15.400 -1.383 -18.987 1.00 92.56 215 GLN A N 1
ATOM 1569 C CA . GLN A 1 215 ? 16.326 -2.439 -19.405 1.00 92.56 215 GLN A CA 1
ATOM 1570 C C . GLN A 1 215 ? 17.597 -1.908 -20.103 1.00 92.56 215 GLN A C 1
ATOM 1572 O O . GLN A 1 215 ? 18.535 -2.669 -20.308 1.00 92.56 215 GLN A O 1
ATOM 1577 N N . ASN A 1 216 ? 17.655 -0.622 -20.486 1.00 92.31 216 ASN A N 1
ATOM 1578 C CA . ASN A 1 216 ? 18.896 0.018 -20.962 1.00 92.31 216 ASN A CA 1
ATOM 1579 C C . ASN A 1 216 ? 19.784 0.557 -19.821 1.00 92.31 216 ASN A C 1
ATOM 1581 O O . ASN A 1 216 ? 20.771 1.237 -20.086 1.00 92.31 216 ASN A O 1
ATOM 1585 N N . GLY A 1 217 ? 19.419 0.296 -18.564 1.00 92.94 217 GLY A N 1
ATOM 1586 C CA . GLY A 1 217 ? 20.150 0.729 -17.377 1.00 92.94 217 GLY A CA 1
ATOM 1587 C C . GLY A 1 217 ? 19.874 2.160 -16.928 1.00 92.94 217 GLY A C 1
ATOM 1588 O O . GLY A 1 217 ? 20.506 2.631 -15.979 1.00 92.94 217 GLY A O 1
ATOM 1589 N N . TYR A 1 218 ? 18.923 2.853 -17.562 1.00 96.44 218 TYR A N 1
ATOM 1590 C CA . TYR A 1 218 ? 18.407 4.113 -17.038 1.00 96.44 218 TYR A CA 1
ATOM 1591 C C . TYR A 1 218 ? 17.521 3.867 -15.808 1.00 96.44 218 TYR A C 1
ATOM 1593 O O . TYR A 1 218 ? 16.831 2.852 -15.714 1.00 96.44 218 TYR A O 1
ATOM 1601 N N . SER A 1 219 ? 17.523 4.808 -14.866 1.00 96.50 219 SER A N 1
ATOM 1602 C CA . SER A 1 219 ? 16.674 4.752 -13.676 1.00 96.50 219 SER A CA 1
ATOM 1603 C C . SER A 1 219 ? 16.246 6.132 -13.213 1.00 96.50 219 SER A C 1
ATOM 1605 O O . SER A 1 219 ? 16.940 7.119 -13.451 1.00 96.50 219 SER A O 1
ATOM 1607 N N . VAL A 1 220 ? 15.125 6.217 -12.508 1.00 96.69 220 VAL A N 1
ATOM 1608 C CA . VAL A 1 220 ? 14.621 7.459 -11.915 1.00 96.69 220 VAL A CA 1
ATOM 1609 C C . VAL A 1 220 ? 14.196 7.193 -10.482 1.00 96.69 220 VAL A C 1
ATOM 1611 O O . VAL A 1 220 ? 13.578 6.173 -10.196 1.00 96.69 220 VAL A O 1
ATOM 1614 N N . SER A 1 221 ? 14.510 8.131 -9.586 1.00 96.12 221 SER A N 1
ATOM 1615 C CA . SER A 1 221 ? 14.072 8.102 -8.194 1.00 96.12 221 SER A CA 1
ATOM 1616 C C . SER A 1 221 ? 13.314 9.374 -7.838 1.00 96.12 221 SER A C 1
ATOM 1618 O O . SER A 1 221 ? 13.841 10.479 -7.982 1.00 96.12 221 SER A O 1
ATOM 1620 N N . VAL A 1 222 ? 12.103 9.235 -7.309 1.00 95.19 222 VAL A N 1
ATOM 1621 C CA . VAL A 1 222 ? 11.263 10.368 -6.890 1.00 95.19 222 VAL A CA 1
ATOM 1622 C C . VAL A 1 222 ? 10.678 10.121 -5.508 1.00 95.19 222 VAL A C 1
ATOM 1624 O O . VAL A 1 222 ? 10.513 8.976 -5.098 1.00 95.19 222 VAL A O 1
ATOM 1627 N N . SER A 1 223 ? 10.370 11.199 -4.794 1.00 91.44 223 SER A N 1
ATOM 1628 C CA . SER A 1 223 ? 9.765 11.166 -3.459 1.00 91.44 223 SER A CA 1
ATOM 1629 C C . SER A 1 223 ? 8.812 12.341 -3.255 1.00 91.44 223 SER A C 1
ATOM 1631 O O . SER A 1 223 ? 8.897 13.335 -3.980 1.00 91.44 223 SER A O 1
ATOM 1633 N N . GLY A 1 224 ? 7.917 12.218 -2.276 1.00 82.81 224 GLY A N 1
ATOM 1634 C CA . GLY A 1 224 ? 6.908 13.206 -1.911 1.00 82.81 224 GLY A CA 1
ATOM 1635 C C . GLY A 1 224 ? 5.702 13.250 -2.855 1.00 82.81 224 GLY A C 1
ATOM 1636 O O . GLY A 1 224 ? 5.714 12.715 -3.964 1.00 82.81 224 GLY A O 1
ATOM 1637 N N . THR A 1 225 ? 4.649 13.944 -2.429 1.00 79.31 225 THR A N 1
ATOM 1638 C CA . THR A 1 225 ? 3.411 14.143 -3.209 1.00 79.31 225 THR A CA 1
ATOM 1639 C C . THR A 1 225 ? 3.382 15.467 -3.974 1.00 79.31 225 THR A C 1
ATOM 1641 O O . THR A 1 225 ? 2.470 15.721 -4.758 1.00 79.31 225 THR A O 1
ATOM 1644 N N . GLN A 1 226 ? 4.381 16.326 -3.764 1.00 82.88 226 GLN A N 1
ATOM 1645 C CA . GLN A 1 226 ? 4.469 17.651 -4.367 1.00 82.88 226 GLN A CA 1
ATOM 1646 C C . GLN A 1 226 ? 5.660 17.707 -5.328 1.00 82.88 226 GLN A C 1
ATOM 1648 O O . GLN A 1 226 ? 6.791 17.881 -4.882 1.00 82.88 226 GLN A O 1
ATOM 1653 N N . PRO A 1 227 ? 5.440 17.549 -6.643 1.00 85.88 227 PRO A N 1
ATOM 1654 C CA . PRO A 1 227 ? 6.512 17.668 -7.612 1.00 85.88 227 PRO A CA 1
ATOM 1655 C C . PRO A 1 227 ? 6.968 19.124 -7.718 1.00 85.88 227 PRO A C 1
ATOM 1657 O O . PRO A 1 227 ? 6.149 20.056 -7.664 1.00 85.88 227 PRO A O 1
ATOM 1660 N N . GLU A 1 228 ? 8.277 19.294 -7.893 1.00 87.88 228 GLU A N 1
ATOM 1661 C CA . GLU A 1 228 ? 8.903 20.580 -8.210 1.00 87.88 228 GLU A CA 1
ATOM 1662 C C . GLU A 1 228 ? 8.401 21.085 -9.567 1.00 87.88 228 GLU A C 1
ATOM 1664 O O . GLU A 1 228 ? 7.871 22.190 -9.670 1.00 87.88 228 GLU A O 1
ATOM 1669 N N . ASP A 1 229 ? 8.463 20.227 -10.588 1.00 89.69 229 ASP A N 1
ATOM 1670 C CA . ASP A 1 229 ? 7.904 20.497 -11.909 1.00 89.69 229 ASP A CA 1
ATOM 1671 C C . ASP A 1 229 ? 6.442 20.030 -11.988 1.00 89.69 229 ASP A C 1
ATOM 1673 O O . ASP A 1 229 ? 6.132 18.836 -11.956 1.00 89.69 229 ASP A O 1
ATOM 1677 N N . LYS A 1 230 ? 5.531 21.002 -12.116 1.00 89.19 230 LYS A N 1
ATOM 1678 C CA . LYS A 1 230 ? 4.075 20.790 -12.148 1.00 89.19 230 LYS A CA 1
ATOM 1679 C C . LYS A 1 230 ? 3.572 20.056 -13.391 1.00 89.19 230 LYS A C 1
ATOM 1681 O O . LYS A 1 230 ? 2.400 19.690 -13.421 1.00 89.19 230 LYS A O 1
ATOM 1686 N N . ARG A 1 231 ? 4.422 19.819 -14.396 1.00 92.44 231 ARG A N 1
ATOM 1687 C CA . ARG A 1 231 ? 4.087 18.970 -15.552 1.00 92.44 231 ARG A CA 1
ATOM 1688 C C . ARG A 1 231 ? 4.003 17.491 -15.180 1.00 92.44 231 ARG A C 1
ATOM 1690 O O . ARG A 1 231 ? 3.378 16.721 -15.907 1.00 92.44 231 ARG A O 1
ATOM 1697 N N . TYR A 1 232 ? 4.615 17.094 -14.065 1.00 87.38 232 TYR A N 1
ATOM 1698 C CA . TYR A 1 232 ? 4.579 15.716 -13.601 1.00 87.38 232 TYR A CA 1
ATOM 1699 C C . TYR A 1 232 ? 3.459 15.459 -12.582 1.00 87.38 232 TYR A C 1
ATOM 1701 O O . TYR A 1 232 ? 3.077 16.358 -11.828 1.00 87.38 232 TYR A O 1
ATOM 1709 N N . PRO A 1 233 ? 2.964 14.211 -12.497 1.00 78.56 233 PRO A N 1
ATOM 1710 C CA . PRO A 1 233 ? 1.960 13.813 -11.522 1.00 78.56 233 PRO A CA 1
ATOM 1711 C C . PRO A 1 233 ? 2.386 14.062 -10.069 1.00 78.56 233 PRO A C 1
ATOM 1713 O O . PRO A 1 233 ? 3.556 13.925 -9.695 1.00 78.56 233 PRO A O 1
ATOM 1716 N N . ALA A 1 234 ? 1.396 14.360 -9.224 1.00 71.81 234 ALA A N 1
ATOM 1717 C CA . ALA A 1 234 ? 1.569 14.413 -7.773 1.00 71.81 234 ALA A CA 1
ATOM 1718 C C . ALA A 1 234 ? 1.992 13.049 -7.199 1.00 71.81 234 ALA A C 1
ATOM 1720 O O . ALA A 1 234 ? 2.856 12.977 -6.325 1.00 71.81 234 ALA A O 1
ATOM 1721 N N . ASP A 1 235 ? 1.423 11.975 -7.748 1.00 74.38 235 ASP A N 1
ATOM 1722 C CA . ASP A 1 235 ? 1.715 10.591 -7.384 1.00 74.38 235 ASP A CA 1
ATOM 1723 C C . ASP A 1 235 ? 3.162 10.207 -7.769 1.00 74.38 235 ASP A C 1
ATOM 1725 O O . ASP A 1 235 ? 3.504 10.266 -8.959 1.00 74.38 235 ASP A O 1
ATOM 1729 N N . PRO A 1 236 ? 4.019 9.808 -6.805 1.00 83.19 236 PRO A N 1
ATOM 1730 C CA . PRO A 1 236 ? 5.401 9.433 -7.085 1.00 83.19 236 PRO A CA 1
ATOM 1731 C C . PRO A 1 236 ? 5.517 8.228 -8.026 1.00 83.19 236 PRO A C 1
ATOM 1733 O O . PRO A 1 236 ? 6.457 8.185 -8.814 1.00 83.19 236 PRO A O 1
ATOM 1736 N N . VAL A 1 237 ? 4.568 7.287 -8.020 1.00 83.81 237 VAL A N 1
ATOM 1737 C CA . VAL A 1 237 ? 4.601 6.106 -8.898 1.00 83.81 237 VAL A CA 1
ATOM 1738 C C . VAL A 1 237 ? 4.452 6.518 -10.362 1.00 83.81 237 VAL A C 1
ATOM 1740 O O . VAL A 1 237 ? 5.292 6.198 -11.205 1.00 83.81 237 VAL A O 1
ATOM 1743 N N . GLN A 1 238 ? 3.403 7.290 -10.654 1.00 81.50 238 GLN A N 1
ATOM 1744 C CA . GLN A 1 238 ? 3.135 7.797 -12.002 1.00 81.50 238 GLN A CA 1
ATOM 1745 C C . GLN A 1 238 ? 4.252 8.734 -12.466 1.00 81.50 238 GLN A C 1
ATOM 1747 O O . GLN A 1 238 ? 4.703 8.655 -13.608 1.00 81.50 238 GLN A O 1
ATOM 1752 N N . ARG A 1 239 ? 4.748 9.581 -11.557 1.00 92.06 239 ARG A N 1
ATOM 1753 C CA . ARG A 1 239 ? 5.862 10.486 -11.832 1.00 92.06 239 ARG A CA 1
ATOM 1754 C C . ARG A 1 239 ? 7.148 9.734 -12.176 1.00 92.06 239 ARG A C 1
ATOM 1756 O O . ARG A 1 239 ? 7.788 10.091 -13.159 1.00 92.06 239 ARG A O 1
ATOM 1763 N N . ALA A 1 240 ? 7.509 8.693 -11.423 1.00 95.12 240 ALA A N 1
ATOM 1764 C CA . ALA A 1 240 ? 8.703 7.891 -11.695 1.00 95.12 240 ALA A CA 1
ATOM 1765 C C . ALA A 1 240 ? 8.649 7.237 -13.080 1.00 95.12 240 ALA A C 1
ATOM 1767 O O . ALA A 1 240 ? 9.614 7.334 -13.838 1.00 95.12 240 ALA A O 1
ATOM 1768 N N . LEU A 1 241 ? 7.517 6.611 -13.421 1.00 91.31 241 LEU A N 1
ATOM 1769 C CA . LEU A 1 241 ? 7.315 5.960 -14.716 1.00 91.31 241 LEU A CA 1
ATOM 1770 C C . LEU A 1 241 ? 7.350 6.961 -15.872 1.00 91.31 241 LEU A C 1
ATOM 1772 O O . LEU A 1 241 ? 8.058 6.730 -16.850 1.00 91.31 241 LEU A O 1
ATOM 1776 N N . GLN A 1 242 ? 6.635 8.083 -15.748 1.00 91.69 242 GLN A N 1
ATOM 1777 C CA . GLN A 1 242 ? 6.595 9.111 -16.787 1.00 91.69 242 GLN A CA 1
ATOM 1778 C C . GLN A 1 242 ? 7.981 9.716 -17.031 1.00 91.69 242 GLN A C 1
ATOM 1780 O O . GLN A 1 242 ? 8.438 9.738 -18.171 1.00 91.69 242 GLN A O 1
ATOM 1785 N N . MET A 1 243 ? 8.674 10.138 -15.967 1.00 96.50 243 MET A N 1
ATOM 1786 C CA . MET A 1 243 ? 10.035 10.671 -16.068 1.00 96.50 243 MET A CA 1
ATOM 1787 C C . MET A 1 243 ? 10.988 9.638 -16.667 1.00 96.50 243 MET A C 1
ATOM 1789 O O . MET A 1 243 ? 11.771 9.951 -17.558 1.00 96.50 243 MET A O 1
ATOM 1793 N N . CYS A 1 244 ? 10.931 8.391 -16.197 1.00 96.75 244 CYS A N 1
ATOM 1794 C CA . CYS A 1 244 ? 11.808 7.348 -16.709 1.00 96.75 244 CYS A CA 1
ATOM 1795 C C . CYS A 1 244 ? 11.574 7.115 -18.200 1.00 96.75 244 CYS A C 1
ATOM 1797 O O . CYS A 1 244 ? 12.540 7.098 -18.954 1.00 96.75 244 CYS A O 1
ATOM 1799 N N . LYS A 1 245 ? 10.316 7.017 -18.639 1.00 94.75 245 LYS A N 1
ATOM 1800 C CA . LYS A 1 245 ? 9.975 6.829 -20.051 1.00 94.75 245 LYS A CA 1
ATOM 1801 C C . LYS A 1 245 ? 10.478 7.973 -20.929 1.00 94.75 245 LYS A C 1
ATOM 1803 O O . LYS A 1 245 ? 11.066 7.722 -21.980 1.00 94.75 245 LYS A O 1
ATOM 1808 N N . GLU A 1 246 ? 10.282 9.210 -20.476 1.00 95.38 246 GLU A N 1
ATOM 1809 C CA . GLU A 1 246 ? 10.729 10.421 -21.169 1.00 95.38 246 GLU A CA 1
ATOM 1810 C C . GLU A 1 246 ? 12.254 10.446 -21.349 1.00 95.38 246 GLU A C 1
ATOM 1812 O O . GLU A 1 246 ? 12.739 10.657 -22.458 1.00 95.38 246 GLU A O 1
ATOM 1817 N N . TYR A 1 247 ? 13.018 10.166 -20.289 1.00 95.12 247 TYR A N 1
ATOM 1818 C CA . TYR A 1 247 ? 14.480 10.256 -20.338 1.00 95.12 247 TYR A CA 1
ATOM 1819 C C . TYR A 1 247 ? 15.182 8.997 -20.858 1.00 95.12 247 TYR A C 1
ATOM 1821 O O . TYR A 1 247 ? 16.261 9.094 -21.440 1.00 95.12 247 TYR A O 1
ATOM 1829 N N . ALA A 1 248 ? 14.608 7.812 -20.649 1.00 94.81 248 ALA A N 1
ATOM 1830 C CA . ALA A 1 248 ? 15.171 6.555 -21.136 1.00 94.81 248 ALA A CA 1
ATOM 1831 C C . ALA A 1 248 ? 14.865 6.316 -22.622 1.00 94.81 248 ALA A C 1
ATOM 1833 O O . ALA A 1 248 ? 15.531 5.477 -23.235 1.00 94.81 248 ALA A O 1
ATOM 1834 N N . GLY A 1 249 ? 13.859 7.006 -23.180 1.00 93.75 249 GLY A N 1
ATOM 1835 C CA . GLY A 1 249 ? 13.399 6.840 -24.561 1.00 93.75 249 GLY A CA 1
ATOM 1836 C C . GLY A 1 249 ? 12.709 5.497 -24.829 1.00 93.75 249 GLY A C 1
ATOM 1837 O O . GLY A 1 249 ? 12.673 5.046 -25.971 1.00 93.75 249 GLY A O 1
ATOM 1838 N N . ARG A 1 250 ? 12.218 4.819 -23.784 1.00 92.81 250 ARG A N 1
ATOM 1839 C CA . ARG A 1 250 ? 11.582 3.493 -23.855 1.00 92.81 250 ARG A CA 1
ATOM 1840 C C . ARG A 1 250 ? 10.709 3.222 -22.635 1.00 92.81 250 ARG A C 1
ATOM 1842 O O . ARG A 1 250 ? 10.755 3.977 -21.670 1.00 92.81 250 ARG A O 1
ATOM 1849 N N . GLU A 1 251 ? 9.939 2.136 -22.668 1.00 88.12 251 GLU A N 1
ATOM 1850 C CA . GLU A 1 251 ? 9.148 1.720 -21.506 1.00 88.12 251 GLU A CA 1
ATOM 1851 C C . GLU A 1 251 ? 10.042 1.424 -20.296 1.00 88.12 251 GLU A C 1
ATOM 1853 O O . GLU A 1 251 ? 11.118 0.829 -20.423 1.00 88.12 251 GLU A O 1
ATOM 1858 N N . CYS A 1 252 ? 9.560 1.849 -19.131 1.00 93.50 252 CYS A N 1
ATOM 1859 C CA . CYS A 1 252 ? 10.175 1.610 -17.837 1.00 93.50 252 CYS A CA 1
ATOM 1860 C C . CYS A 1 252 ? 9.237 0.800 -16.950 1.00 93.50 252 CYS A C 1
ATOM 1862 O O . CYS A 1 252 ? 8.017 0.849 -17.100 1.00 93.50 252 CYS A O 1
ATOM 1864 N N . GLU A 1 253 ? 9.826 0.120 -15.979 1.00 88.81 253 GLU A N 1
ATOM 1865 C CA . GLU A 1 253 ? 9.133 -0.699 -14.997 1.00 88.81 253 GLU A CA 1
ATOM 1866 C C . GLU A 1 253 ? 9.411 -0.143 -13.602 1.00 88.81 253 GLU A C 1
ATOM 1868 O O . GLU A 1 253 ? 10.470 0.437 -13.336 1.00 88.81 253 GLU A O 1
ATOM 1873 N N . LEU A 1 254 ? 8.452 -0.296 -12.693 1.00 88.38 254 LEU A N 1
ATOM 1874 C CA . LEU A 1 254 ? 8.686 0.021 -11.291 1.00 88.38 254 LEU A CA 1
ATOM 1875 C C . LEU A 1 254 ? 9.558 -1.073 -10.697 1.00 88.38 254 LEU A C 1
ATOM 1877 O O . LEU A 1 254 ? 9.224 -2.252 -10.769 1.00 88.38 254 LEU A O 1
ATOM 1881 N N . TYR A 1 255 ? 10.666 -0.665 -10.088 1.00 90.62 255 TYR A N 1
ATOM 1882 C CA . TYR A 1 255 ? 11.463 -1.584 -9.299 1.00 90.62 255 TYR A CA 1
ATOM 1883 C C . TYR A 1 255 ? 10.989 -1.614 -7.851 1.00 90.62 255 TYR A C 1
ATOM 1885 O O . TYR A 1 255 ? 10.733 -2.678 -7.291 1.00 90.62 255 TYR A O 1
ATOM 1893 N N . MET A 1 256 ? 10.850 -0.426 -7.256 1.00 88.38 256 MET A N 1
ATOM 1894 C CA . MET A 1 256 ? 10.503 -0.269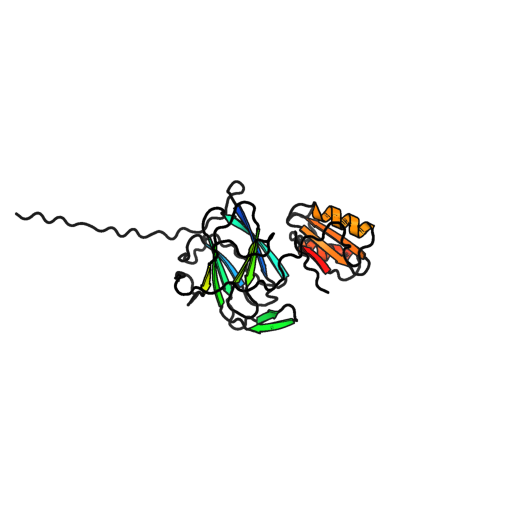 -5.851 1.00 88.38 256 MET A CA 1
ATOM 1895 C C . MET A 1 256 ? 9.516 0.879 -5.659 1.00 88.38 256 MET A C 1
ATOM 1897 O O . MET A 1 256 ? 9.695 1.959 -6.223 1.00 88.38 256 MET A O 1
ATOM 1901 N N . VAL A 1 257 ? 8.492 0.652 -4.845 1.00 83.44 257 VAL A N 1
ATOM 1902 C CA . VAL A 1 257 ? 7.558 1.677 -4.370 1.00 83.44 257 VAL A CA 1
ATOM 1903 C C . VAL A 1 257 ? 7.636 1.668 -2.855 1.00 83.44 257 VAL A C 1
ATOM 1905 O O . VAL A 1 257 ? 7.447 0.631 -2.228 1.00 83.44 257 VAL A O 1
ATOM 1908 N N . ASP A 1 258 ? 7.980 2.814 -2.282 1.00 84.56 258 ASP A N 1
ATOM 1909 C CA . ASP A 1 258 ? 8.275 2.985 -0.865 1.00 84.56 258 ASP A CA 1
ATOM 1910 C C . ASP A 1 258 ? 9.388 2.046 -0.388 1.00 84.56 258 ASP A C 1
ATOM 1912 O O . ASP A 1 258 ? 10.558 2.233 -0.748 1.00 84.56 258 ASP A O 1
ATOM 1916 N N . ASP A 1 259 ? 9.019 1.042 0.398 1.00 79.19 259 ASP A N 1
ATOM 1917 C CA . ASP A 1 259 ? 9.889 -0.003 0.936 1.00 79.19 259 ASP A CA 1
ATOM 1918 C C . ASP A 1 259 ? 9.600 -1.380 0.303 1.00 79.19 259 ASP A C 1
ATOM 1920 O O . ASP A 1 259 ? 10.088 -2.403 0.774 1.00 79.19 259 ASP A O 1
ATOM 1924 N N . ARG A 1 260 ? 8.835 -1.432 -0.800 1.00 73.62 260 ARG A N 1
ATOM 1925 C CA . ARG A 1 260 ? 8.466 -2.677 -1.495 1.00 73.62 260 ARG A CA 1
ATOM 1926 C C . ARG A 1 260 ? 9.118 -2.810 -2.848 1.00 73.62 260 ARG A C 1
ATOM 1928 O O . ARG A 1 260 ? 8.878 -1.983 -3.727 1.00 73.62 260 ARG A O 1
ATOM 1935 N N . ILE A 1 261 ? 9.836 -3.910 -3.063 1.00 81.88 261 ILE A N 1
ATOM 1936 C CA . ILE A 1 261 ? 10.133 -4.359 -4.423 1.00 81.88 261 ILE A CA 1
ATOM 1937 C C . ILE A 1 261 ? 8.812 -4.791 -5.073 1.00 81.88 261 ILE A C 1
ATOM 1939 O O . ILE A 1 261 ? 8.176 -5.735 -4.611 1.00 81.88 261 ILE A O 1
ATOM 1943 N N . VAL A 1 262 ? 8.415 -4.099 -6.139 1.00 74.69 262 VAL A N 1
ATOM 1944 C CA . VAL A 1 262 ? 7.233 -4.425 -6.967 1.00 74.69 262 VAL A CA 1
ATOM 1945 C C . VAL A 1 262 ? 7.633 -5.016 -8.322 1.00 74.69 262 VAL A C 1
ATOM 1947 O O . VAL A 1 262 ? 6.798 -5.274 -9.183 1.00 74.69 262 VAL A O 1
ATOM 1950 N N . PHE A 1 263 ? 8.935 -5.203 -8.526 1.00 76.81 263 PHE A N 1
ATOM 1951 C CA . PHE A 1 263 ? 9.487 -5.797 -9.728 1.00 76.81 263 PHE A CA 1
ATOM 1952 C C . PHE A 1 263 ? 9.222 -7.302 -9.772 1.00 76.81 263 PHE A C 1
ATOM 1954 O O . PHE A 1 263 ? 9.582 -8.036 -8.846 1.00 76.81 263 PHE A O 1
ATOM 1961 N N . HIS A 1 264 ? 8.663 -7.771 -10.883 1.00 66.69 264 HIS A N 1
ATOM 1962 C CA . HIS A 1 264 ? 8.442 -9.186 -11.152 1.00 66.69 264 HIS A CA 1
ATOM 1963 C C . HIS A 1 264 ? 9.117 -9.553 -12.475 1.00 66.69 264 HIS A C 1
ATOM 1965 O O . HIS A 1 264 ? 8.932 -8.865 -13.476 1.00 66.69 264 HIS A O 1
ATOM 1971 N N . ARG A 1 265 ? 9.931 -10.613 -12.452 1.00 55.12 265 ARG A N 1
ATOM 1972 C CA . ARG A 1 265 ? 10.554 -11.211 -13.638 1.00 55.12 265 ARG A CA 1
ATOM 1973 C C . ARG A 1 265 ? 9.717 -12.386 -14.122 1.00 55.12 265 ARG A C 1
ATOM 1975 O O . ARG A 1 265 ? 9.294 -13.177 -13.250 1.00 55.12 265 ARG A O 1
#

Sequence (265 aa):
MKRGFILLLAAALAACSTYQAPNATDPQATVNIDGEATLTAATNWWVYDNPCQQKSANSGQLTITTNIGGRHKQAAIRAGAPVYLVVNTHVSQGVVSTGTGRAVRIGTCATAVRFTPESGKAYDAQLAPDECRVALVEHATGTPPAGAQAFALRGAQAGVCVQAEDAIALAPPVHRAAAPVPALDEPVPYLPAKGQERFRTFLTKPLPRAFAISQNGYSVSVSGTQPEDKRYPADPVQRALQMCKEYAGRECELYMVDDRIVFHR